Protein AF-A0A6V8NW33-F1 (afdb_monomer_lite)

InterPro domains:
  IPR011109 DNA-binding recombinase domain [PF07508] (27-144)
  IPR011109 DNA-binding recombinase domain [PS51737] (7-147)
  IPR025827 Recombinase zinc beta ribbon domain [PF13408] (163-222)
  IPR038109 DNA-binding recombinase domain superfamily [G3DSA:3.90.1750.20] (3-174)
  IPR050639 Site-specific recombinase resolvase [PTHR30461] (5-263)

Secondary structure (DSSP, 8-state):
-----PPTTEEEETTEEEE-S-HHHHHHHHHHHHHHHHH--HHHHHHHHHHTTPPEEEE--SSTTTT-EEEEPPPHHHHHHHHT-GGGGT-EEE--EEEEEPTTS-EEEEEPPGGG-SEEETTSS--SS-HHHHHHHHHHHHHS--SSBTTB-SS-----S-TTTTT-B-TTT-PBPEEEEEEETTEEEEEEEE-HHHHHH-PPPSEEEEHHHHHHHHHHHHHHH--HHHHHHHHHHHHHHHHHHHHHHHHHHHHHHHHHHHHHTT-

Foldseek 3Di:
DPPDDDDFQWDDPPPATAGDPPPLSVVLLLLLLVQCVVPLDLLSSLVVCVVVVHWHWDQACDDPRHRDIDTHRAWSVNSVVSLQDCVLQQKDFADQWDWDQDPPRDIDIDGDDPVRTPDIDGNRYDHSDHPVSSVVSLVSVLVPLCDDDPSNPNDDPDPAPQPCAQPDADPPPRHAWHWDWDADPNHTWIKTWQCPCCNINVDDTPDIHGRPVVVVVVVVVVVVVDDPVNVVVVVVVVVVVVVVVVVVVVVVVVVVVVVVVVVVVVD

Radius of gyration: 25.12 Å; chains: 1; bounding box: 62×45×63 Å

Sequence (267 aa):
ELWIRPPLGYIFDGQRLAFDPDEQIQGTVRLLFETFRRTGSAVQVVRHFSREGIQWPRRLASGPRAGEVVWAALEHSRVLNVLHNPRYTGAYVYGRTRQRKLGGGQVRYRRLPQEEWQVFLPNVHPGYITWEEYEANQVKLRENANGYGADRRKSPPREGPALLQGLVLCGICGQRMTVRYYVSQGHPVPDYVCQRRGIQAAEPICQSIPGSGLDEAIAQVVLEAMTPASLEIALEVFEELRARKTEVNRLRLAQVQRAREEAELAQ

Organism: NCBI:txid2754717

Structure (mmCIF, N/CA/C/O backbone):
data_AF-A0A6V8NW33-F1
#
_entry.id   AF-A0A6V8NW33-F1
#
loop_
_atom_site.group_PDB
_atom_site.id
_atom_site.type_symbol
_atom_site.label_atom_id
_atom_site.label_alt_id
_atom_site.label_comp_id
_atom_site.label_asym_id
_atom_site.label_entity_id
_atom_site.label_seq_id
_atom_site.pdbx_PDB_ins_code
_atom_site.Cartn_x
_atom_site.Cartn_y
_atom_site.Cartn_z
_atom_site.occupancy
_atom_site.B_iso_or_equiv
_atom_site.auth_seq_id
_atom_site.auth_comp_id
_atom_site.auth_asym_id
_atom_site.auth_atom_id
_atom_site.pdbx_PDB_model_num
ATOM 1 N N . GLU A 1 1 ? 24.558 -17.396 -3.101 1.00 39.03 1 GLU A N 1
ATOM 2 C CA . GLU A 1 1 ? 23.991 -16.186 -3.734 1.00 39.03 1 GLU A CA 1
ATOM 3 C C . GLU A 1 1 ? 22.536 -16.028 -3.323 1.00 39.03 1 GLU A C 1
ATOM 5 O O . GLU A 1 1 ? 21.773 -16.981 -3.425 1.00 39.03 1 GLU A O 1
ATOM 10 N N . LEU A 1 2 ? 22.141 -14.867 -2.806 1.00 47.78 2 LEU A N 1
ATOM 11 C CA . LEU A 1 2 ? 20.738 -14.592 -2.500 1.00 47.78 2 LEU A CA 1
ATOM 12 C C . LEU A 1 2 ? 20.057 -14.122 -3.787 1.00 47.78 2 LEU A C 1
ATOM 14 O O . LEU A 1 2 ? 20.126 -12.948 -4.136 1.00 47.78 2 LEU A O 1
ATOM 18 N N . TRP A 1 3 ? 19.427 -15.047 -4.510 1.00 57.00 3 TRP A N 1
ATOM 19 C CA . TRP A 1 3 ? 18.680 -14.742 -5.730 1.00 57.00 3 TRP A CA 1
ATOM 20 C C . TRP A 1 3 ? 17.409 -13.949 -5.391 1.00 57.00 3 TRP A C 1
ATOM 22 O O . TRP A 1 3 ? 16.340 -14.502 -5.132 1.00 57.00 3 TRP A O 1
ATOM 32 N N . ILE A 1 4 ? 17.520 -12.618 -5.353 1.00 73.62 4 ILE A N 1
ATOM 33 C CA . ILE A 1 4 ? 16.371 -11.728 -5.168 1.00 73.62 4 ILE A CA 1
ATOM 34 C C . ILE A 1 4 ? 15.659 -11.581 -6.509 1.00 73.62 4 ILE A C 1
ATOM 36 O O . ILE A 1 4 ? 16.184 -10.956 -7.434 1.00 73.62 4 ILE A O 1
ATOM 40 N N . ARG A 1 5 ? 14.425 -12.092 -6.586 1.00 82.25 5 ARG A N 1
ATOM 41 C CA . ARG A 1 5 ? 13.557 -11.997 -7.770 1.00 82.25 5 ARG A CA 1
ATOM 42 C C . ARG A 1 5 ? 13.600 -10.589 -8.398 1.00 82.25 5 ARG A C 1
ATOM 44 O O . ARG A 1 5 ? 13.538 -9.602 -7.648 1.00 82.25 5 ARG A O 1
ATOM 51 N N . PRO A 1 6 ? 13.701 -10.468 -9.734 1.00 87.94 6 PRO A N 1
ATOM 52 C CA . PRO A 1 6 ? 13.711 -9.171 -10.394 1.00 87.94 6 PRO A CA 1
ATOM 53 C C . PRO A 1 6 ? 12.390 -8.427 -10.137 1.00 87.94 6 PRO A C 1
ATOM 55 O O . PRO A 1 6 ? 11.332 -9.062 -10.020 1.00 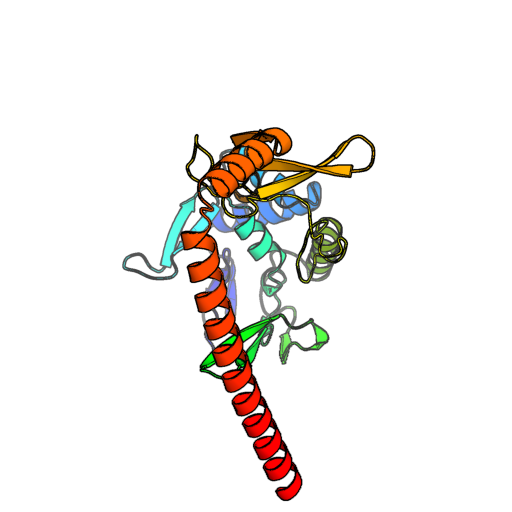87.94 6 PRO A O 1
ATOM 58 N N . PRO A 1 7 ? 12.424 -7.091 -9.997 1.00 91.44 7 PRO A N 1
ATOM 59 C CA . PRO A 1 7 ? 11.207 -6.300 -10.007 1.00 91.44 7 PRO A CA 1
ATOM 60 C C . PRO A 1 7 ? 10.555 -6.365 -11.393 1.00 91.44 7 PRO A C 1
ATOM 62 O O . PRO A 1 7 ? 11.185 -6.752 -12.372 1.00 91.44 7 PRO A O 1
ATOM 65 N N . LEU A 1 8 ? 9.275 -6.006 -11.472 1.00 92.50 8 LEU A N 1
ATOM 66 C CA . LEU A 1 8 ? 8.574 -5.938 -12.754 1.00 92.50 8 LEU A CA 1
ATOM 67 C C . LEU A 1 8 ? 9.279 -4.953 -13.698 1.00 92.50 8 LEU A C 1
ATOM 69 O O . LEU A 1 8 ? 9.790 -3.935 -13.241 1.00 92.50 8 LEU A O 1
ATOM 73 N N . GLY A 1 9 ? 9.301 -5.253 -14.996 1.00 92.62 9 GLY A N 1
ATOM 74 C CA . GLY A 1 9 ? 10.044 -4.461 -15.976 1.00 92.62 9 GLY A CA 1
ATOM 75 C C . GLY A 1 9 ? 11.519 -4.839 -16.081 1.00 92.62 9 GLY A C 1
ATOM 76 O O . GLY A 1 9 ? 12.239 -4.207 -16.853 1.00 92.62 9 GLY A O 1
ATOM 77 N N . TYR A 1 10 ? 11.952 -5.866 -15.346 1.00 93.75 10 TYR A N 1
ATOM 78 C CA . TYR A 1 10 ? 13.284 -6.440 -15.445 1.00 93.75 10 TYR A CA 1
ATOM 79 C C . TYR A 1 10 ? 13.239 -7.962 -15.541 1.00 93.75 10 TYR A C 1
ATOM 81 O O . TYR A 1 10 ? 12.396 -8.622 -14.926 1.00 93.75 10 TYR A O 1
ATOM 89 N N . ILE A 1 11 ? 14.231 -8.506 -16.233 1.00 92.12 11 ILE A N 1
ATOM 90 C CA . ILE A 1 11 ? 14.589 -9.923 -16.231 1.00 92.12 11 ILE A CA 1
ATOM 91 C C . ILE A 1 11 ? 16.074 -10.067 -15.886 1.00 92.12 11 ILE A C 1
ATOM 93 O O . ILE A 1 11 ? 16.820 -9.085 -15.891 1.00 92.12 11 ILE A O 1
ATOM 97 N N . PHE A 1 12 ? 16.504 -11.278 -15.540 1.00 89.44 12 PHE A N 1
ATOM 98 C CA . PHE A 1 12 ? 17.932 -11.571 -15.469 1.00 89.44 12 PHE A CA 1
ATOM 99 C C . PHE A 1 12 ? 18.441 -11.907 -16.870 1.00 89.44 12 PHE A C 1
ATOM 101 O O . PHE A 1 12 ? 17.914 -12.817 -17.505 1.00 89.44 12 PHE A O 1
ATOM 108 N N . ASP A 1 13 ? 19.460 -11.180 -17.315 1.00 86.12 13 ASP A N 1
ATOM 109 C CA . ASP A 1 13 ? 20.302 -11.527 -18.454 1.00 86.12 13 ASP A CA 1
ATOM 110 C C . ASP A 1 13 ? 21.655 -12.000 -17.900 1.00 86.12 13 ASP A C 1
ATOM 112 O O . ASP A 1 13 ? 22.451 -11.223 -17.356 1.00 86.12 13 ASP A O 1
ATOM 116 N N . GLY A 1 14 ? 21.844 -13.321 -17.884 1.00 85.06 14 GLY A N 1
ATOM 117 C CA . GLY A 1 14 ? 22.910 -13.967 -17.122 1.00 85.06 14 GLY A CA 1
ATOM 118 C C . GLY A 1 14 ? 22.826 -13.630 -15.628 1.00 85.06 14 GLY A C 1
ATOM 119 O O . GLY A 1 14 ? 21.907 -14.057 -14.931 1.00 85.06 14 GLY A O 1
ATOM 120 N N . GLN A 1 15 ? 23.801 -12.862 -15.133 1.00 80.06 15 GLN A N 1
ATOM 121 C CA . GLN A 1 15 ? 23.891 -12.438 -13.726 1.00 80.06 15 GLN A CA 1
ATOM 122 C C . GLN A 1 15 ? 23.448 -10.984 -13.488 1.00 80.06 15 GLN A C 1
ATOM 124 O O . GLN A 1 15 ? 23.455 -10.518 -12.347 1.00 80.06 15 GLN A O 1
ATOM 129 N N . ARG A 1 16 ? 23.079 -10.239 -14.539 1.00 84.50 16 ARG A N 1
ATOM 130 C CA . ARG A 1 16 ? 22.713 -8.818 -14.440 1.00 84.50 16 ARG A CA 1
ATOM 131 C C . ARG A 1 16 ? 21.229 -8.618 -14.708 1.00 84.50 16 ARG A C 1
ATOM 133 O O . ARG A 1 16 ? 20.591 -9.402 -15.399 1.00 84.50 16 ARG A O 1
ATOM 140 N N . LEU A 1 17 ? 20.663 -7.565 -14.128 1.00 90.50 17 LEU A N 1
ATOM 141 C CA . LEU A 1 17 ? 19.300 -7.159 -14.456 1.00 90.50 17 LEU A CA 1
ATOM 142 C C . LEU A 1 17 ? 19.324 -6.407 -15.785 1.00 90.50 17 LEU A C 1
ATOM 144 O O . LEU A 1 17 ? 20.085 -5.458 -15.944 1.00 90.50 17 LEU A O 1
ATOM 148 N N . ALA A 1 18 ? 18.474 -6.817 -16.712 1.00 93.19 18 ALA A N 1
ATOM 149 C CA . ALA A 1 18 ? 18.217 -6.120 -17.963 1.00 93.19 18 ALA A CA 1
ATOM 150 C C . ALA A 1 18 ? 16.730 -5.769 -18.038 1.00 93.19 18 ALA A C 1
ATOM 152 O O . ALA A 1 18 ? 15.915 -6.344 -17.307 1.00 93.19 18 ALA A O 1
ATOM 153 N N . PHE A 1 19 ? 16.368 -4.804 -18.884 1.00 95.38 19 PHE A N 1
ATOM 154 C CA . PHE A 1 19 ? 14.957 -4.511 -19.113 1.00 95.38 19 PHE A CA 1
ATOM 155 C C . PHE A 1 19 ? 14.229 -5.743 -19.650 1.00 95.38 19 PHE A C 1
ATOM 157 O O . PHE A 1 19 ? 14.799 -6.565 -20.364 1.00 95.38 19 PHE A O 1
ATOM 164 N N . ASP A 1 20 ? 12.962 -5.864 -19.273 1.00 94.06 20 ASP A N 1
ATOM 165 C CA . ASP A 1 20 ? 12.070 -6.873 -19.832 1.00 94.06 20 ASP A CA 1
ATOM 166 C C . ASP A 1 20 ? 11.991 -6.697 -21.361 1.00 94.06 20 ASP A C 1
ATOM 168 O O . ASP A 1 20 ? 11.746 -5.573 -21.796 1.00 94.06 20 ASP A O 1
ATOM 172 N N . PRO A 1 21 ? 12.198 -7.735 -22.189 1.00 93.44 21 PRO A N 1
ATOM 173 C CA . PRO A 1 21 ? 12.128 -7.602 -23.647 1.00 93.44 21 PRO A CA 1
ATOM 174 C C . PRO A 1 21 ? 10.725 -7.219 -24.137 1.00 93.44 21 PRO A C 1
ATOM 176 O O . PRO A 1 21 ? 10.581 -6.725 -25.249 1.00 93.44 21 PRO A O 1
ATOM 179 N N . ASP A 1 22 ? 9.697 -7.423 -23.311 1.00 94.94 22 ASP A N 1
ATOM 180 C CA . ASP A 1 22 ? 8.337 -6.982 -23.592 1.00 94.94 22 ASP A CA 1
ATOM 181 C C . ASP A 1 22 ? 8.218 -5.449 -23.463 1.00 94.94 22 ASP A C 1
ATOM 183 O O . ASP A 1 22 ? 8.209 -4.877 -22.363 1.00 94.94 22 ASP A O 1
ATOM 187 N N . GLU A 1 23 ? 8.102 -4.776 -24.610 1.00 95.25 23 GLU A N 1
ATOM 188 C CA . GLU A 1 23 ? 7.943 -3.322 -24.701 1.00 95.25 23 GLU A CA 1
ATOM 189 C C . GLU A 1 23 ? 6.684 -2.812 -23.992 1.00 95.25 23 GLU A C 1
ATOM 191 O O . GLU A 1 23 ? 6.697 -1.712 -23.433 1.00 95.25 23 GLU A O 1
ATOM 196 N N . GLN A 1 24 ? 5.609 -3.605 -23.944 1.00 95.44 24 GLN A N 1
ATOM 197 C CA . GLN A 1 24 ? 4.377 -3.226 -23.259 1.00 95.44 24 GLN A CA 1
ATOM 198 C C . GLN A 1 24 ? 4.600 -3.189 -21.744 1.00 95.44 24 GLN A C 1
ATOM 200 O O . GLN A 1 24 ? 4.142 -2.260 -21.068 1.00 95.44 24 GLN A O 1
ATOM 205 N N . ILE A 1 25 ? 5.348 -4.151 -21.191 1.00 95.69 25 ILE A N 1
ATOM 206 C CA . ILE A 1 25 ? 5.739 -4.135 -19.774 1.00 95.69 25 ILE A CA 1
ATOM 207 C C . ILE A 1 25 ? 6.602 -2.905 -19.483 1.00 95.69 25 ILE A C 1
ATOM 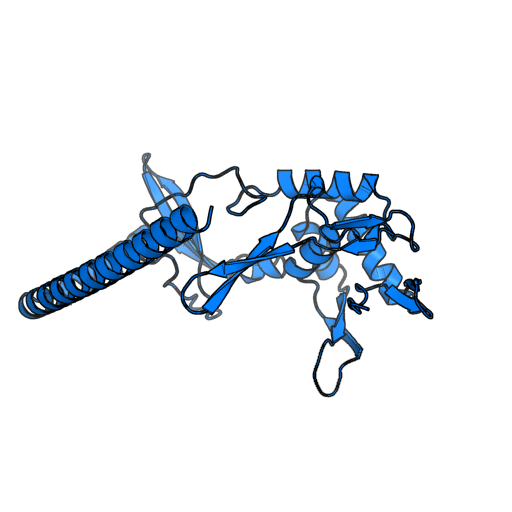209 O O . ILE A 1 25 ? 6.317 -2.181 -18.523 1.00 95.69 25 ILE A O 1
ATOM 213 N N . GLN A 1 26 ? 7.617 -2.632 -20.311 1.00 96.69 26 GLN A N 1
ATOM 214 C CA . GLN A 1 26 ? 8.462 -1.448 -20.136 1.00 96.69 26 GLN A CA 1
ATOM 215 C C . GLN A 1 26 ? 7.646 -0.151 -20.196 1.00 96.69 26 GLN A C 1
ATOM 217 O O . GLN A 1 26 ? 7.766 0.697 -19.308 1.00 96.69 26 GLN A O 1
ATOM 222 N N . GLY A 1 27 ? 6.792 -0.007 -21.212 1.00 97.12 27 GLY A N 1
ATOM 223 C CA . GLY A 1 27 ? 5.928 1.154 -21.408 1.00 97.12 27 GLY A CA 1
ATOM 224 C C . GLY A 1 27 ? 4.998 1.384 -20.220 1.00 97.12 27 GLY A C 1
ATOM 225 O O . GLY A 1 27 ? 4.883 2.506 -19.731 1.00 97.12 27 GLY A O 1
ATOM 226 N N . THR A 1 28 ? 4.424 0.313 -19.667 1.00 97.06 28 THR A N 1
ATOM 227 C CA . THR A 1 28 ? 3.533 0.393 -18.501 1.00 97.06 28 THR A CA 1
ATOM 228 C C . THR A 1 28 ? 4.272 0.862 -17.240 1.00 97.06 28 THR A C 1
ATOM 230 O O . THR A 1 28 ? 3.751 1.675 -16.470 1.00 97.06 28 THR A O 1
ATOM 233 N N . VAL A 1 29 ? 5.508 0.395 -17.022 1.00 97.50 29 VAL A N 1
ATOM 234 C CA . VAL A 1 29 ? 6.349 0.854 -15.902 1.00 97.50 29 VAL A CA 1
ATOM 235 C C . VAL A 1 29 ? 6.756 2.320 -16.086 1.00 97.50 29 VAL A C 1
ATOM 237 O O . VAL A 1 29 ? 6.669 3.096 -15.130 1.00 97.50 29 VAL A O 1
ATOM 240 N N . ARG A 1 30 ? 7.148 2.729 -17.301 1.00 97.75 30 ARG A N 1
ATOM 241 C CA . ARG A 1 30 ? 7.479 4.131 -17.621 1.00 97.75 30 ARG A CA 1
ATOM 242 C C . ARG A 1 30 ? 6.286 5.053 -17.385 1.00 97.75 30 ARG A C 1
ATOM 244 O O . ARG A 1 30 ? 6.432 6.056 -16.687 1.00 97.75 30 ARG A O 1
ATOM 251 N N . LEU A 1 31 ? 5.103 4.664 -17.862 1.00 97.88 31 LEU A N 1
ATOM 252 C CA . LEU A 1 31 ? 3.865 5.420 -17.684 1.00 97.88 31 LEU A CA 1
ATOM 253 C C . LEU A 1 31 ? 3.523 5.633 -16.204 1.00 97.88 31 LEU A C 1
ATOM 255 O O . LEU A 1 31 ? 3.070 6.715 -15.824 1.00 97.88 31 LEU A O 1
ATOM 259 N N . LEU A 1 32 ? 3.757 4.633 -15.346 1.00 98.25 32 LEU A N 1
ATOM 260 C CA . LEU A 1 32 ? 3.559 4.771 -13.901 1.00 98.25 32 LEU A CA 1
ATOM 261 C C . LEU A 1 32 ? 4.433 5.893 -13.327 1.00 98.25 32 LEU A C 1
ATOM 263 O O . LEU A 1 32 ? 3.919 6.763 -12.618 1.00 98.25 32 LEU A O 1
ATOM 267 N N . PHE A 1 33 ? 5.734 5.886 -13.634 1.00 98.25 33 PHE A N 1
ATOM 268 C CA . PHE A 1 33 ? 6.664 6.905 -13.142 1.00 98.25 33 PHE A CA 1
ATOM 269 C C . PHE A 1 33 ? 6.360 8.288 -13.718 1.00 98.25 33 PHE A C 1
ATOM 271 O O . PHE A 1 33 ? 6.350 9.261 -12.967 1.00 98.25 33 PHE A O 1
ATOM 278 N N . GLU A 1 34 ? 6.040 8.385 -15.007 1.00 97.69 34 GLU A N 1
ATOM 279 C CA . GLU A 1 34 ? 5.658 9.643 -15.653 1.00 97.69 34 GLU A CA 1
ATOM 280 C C . GLU A 1 34 ? 4.384 10.235 -15.031 1.00 97.69 34 GLU A C 1
ATOM 282 O O . GLU A 1 34 ? 4.342 11.406 -14.643 1.00 97.69 34 GLU A O 1
ATOM 287 N N . THR A 1 35 ? 3.358 9.405 -14.842 1.00 97.38 35 THR A N 1
ATOM 288 C CA . THR A 1 35 ? 2.098 9.825 -14.220 1.00 97.38 35 THR A CA 1
ATOM 289 C C . THR A 1 35 ? 2.320 10.286 -12.784 1.00 97.38 35 THR A C 1
ATOM 291 O O . THR A 1 35 ? 1.742 11.290 -12.354 1.00 97.38 35 THR A O 1
ATOM 294 N N . PHE A 1 36 ? 3.176 9.593 -12.027 1.00 97.56 36 PHE A N 1
ATOM 295 C CA . PHE A 1 36 ? 3.536 10.020 -10.679 1.00 97.56 36 PHE A CA 1
ATOM 296 C C . PHE A 1 36 ? 4.342 11.324 -10.692 1.00 97.56 36 PHE A C 1
ATOM 298 O O . PHE A 1 36 ? 4.073 12.205 -9.880 1.00 97.56 36 PHE A O 1
ATOM 305 N N . ARG A 1 37 ? 5.270 11.499 -11.640 1.00 95.81 37 ARG A N 1
ATOM 306 C CA . ARG A 1 37 ? 6.044 12.738 -11.806 1.00 95.81 37 ARG A CA 1
ATOM 307 C C . ARG A 1 37 ? 5.114 13.938 -12.013 1.00 95.81 37 ARG A C 1
ATOM 309 O O . ARG A 1 37 ? 5.292 14.951 -11.336 1.00 95.81 37 ARG A O 1
ATOM 316 N N . ARG A 1 38 ? 4.094 13.782 -12.868 1.00 95.56 38 ARG A N 1
ATOM 317 C CA . ARG A 1 38 ? 3.074 14.799 -13.185 1.00 95.56 38 ARG A CA 1
ATOM 318 C C . ARG A 1 38 ? 2.128 15.100 -12.021 1.00 95.56 38 ARG A C 1
ATOM 320 O O . ARG A 1 38 ? 1.818 16.255 -11.769 1.00 95.56 38 ARG A O 1
ATOM 327 N N . THR A 1 39 ? 1.625 14.070 -11.341 1.00 94.44 39 THR A N 1
ATOM 328 C CA . THR A 1 39 ? 0.531 14.220 -10.356 1.00 94.44 39 THR A CA 1
ATOM 329 C C . THR A 1 39 ? 1.005 14.315 -8.911 1.00 94.44 39 THR A C 1
ATOM 331 O O . THR A 1 39 ? 0.263 14.769 -8.044 1.00 94.44 39 THR A O 1
ATOM 334 N N . GLY A 1 40 ? 2.203 13.809 -8.626 1.00 92.38 40 GLY A N 1
ATOM 335 C CA . GLY A 1 40 ? 2.743 13.668 -7.281 1.00 92.38 40 GLY A CA 1
ATOM 336 C C . GLY A 1 40 ? 1.961 12.720 -6.370 1.00 92.38 40 GLY A C 1
ATOM 337 O O . GLY A 1 40 ? 2.286 12.670 -5.193 1.00 92.38 40 GLY A O 1
ATOM 338 N N . SER A 1 41 ? 0.950 11.977 -6.848 1.00 90.88 41 SER A N 1
ATOM 339 C CA . SER A 1 41 ? 0.039 11.196 -5.995 1.00 90.88 41 SER A CA 1
ATOM 340 C C . SER A 1 41 ? -0.168 9.769 -6.498 1.00 90.88 41 SER A C 1
ATOM 342 O O . SER A 1 41 ? -0.632 9.544 -7.613 1.00 90.88 41 SER A O 1
ATOM 344 N N . ALA A 1 42 ? 0.096 8.782 -5.637 1.00 93.62 42 ALA A N 1
ATOM 345 C CA . ALA A 1 42 ? -0.067 7.366 -5.973 1.00 93.62 42 ALA A CA 1
ATOM 346 C C . ALA A 1 42 ? -1.529 6.985 -6.278 1.00 93.62 42 ALA A C 1
ATOM 348 O O . ALA A 1 42 ? -1.780 6.134 -7.127 1.00 93.62 42 ALA A O 1
ATOM 349 N N . VAL A 1 43 ? -2.504 7.636 -5.634 1.00 91.94 43 VAL A N 1
ATOM 350 C CA . VAL A 1 43 ? -3.933 7.432 -5.938 1.00 91.94 43 VAL A CA 1
ATOM 351 C C . VAL A 1 43 ? -4.274 7.977 -7.325 1.00 91.94 43 VAL A C 1
ATOM 353 O O . VAL A 1 43 ? -5.033 7.347 -8.054 1.00 91.94 43 VAL A O 1
ATOM 356 N N . GLN A 1 44 ? -3.695 9.114 -7.723 1.00 93.25 44 GLN A N 1
ATOM 357 C CA . GLN A 1 44 ? -3.920 9.680 -9.058 1.00 93.25 44 GLN A CA 1
ATOM 358 C C . GLN A 1 44 ? -3.327 8.805 -10.165 1.00 93.25 44 GLN A C 1
ATOM 360 O O . GLN A 1 44 ? -3.925 8.695 -11.231 1.00 93.25 44 GLN A O 1
ATOM 365 N N . VAL A 1 45 ? -2.214 8.113 -9.898 1.00 97.06 45 VAL A N 1
ATOM 366 C CA . VAL A 1 45 ? -1.682 7.087 -10.809 1.00 97.06 45 VAL A CA 1
ATOM 367 C C . VAL A 1 45 ? -2.705 5.973 -11.031 1.00 97.06 45 VAL A C 1
ATOM 369 O O . VAL A 1 45 ? -3.016 5.655 -12.174 1.00 97.06 45 VAL A O 1
ATOM 372 N N . VAL A 1 46 ? -3.281 5.420 -9.958 1.00 96.50 46 VAL A N 1
ATOM 373 C CA . VAL A 1 46 ? -4.324 4.384 -10.066 1.00 96.50 46 VAL A CA 1
ATOM 374 C C . VAL A 1 46 ? -5.530 4.892 -10.858 1.00 96.50 46 VAL A C 1
ATOM 376 O O . VAL A 1 46 ? -6.001 4.202 -11.759 1.00 96.50 46 VAL A O 1
ATOM 379 N N . ARG A 1 47 ? -5.995 6.119 -10.580 1.00 94.25 47 ARG A N 1
ATOM 380 C CA . ARG A 1 47 ? -7.109 6.732 -11.324 1.00 94.25 47 ARG A CA 1
ATOM 381 C C . ARG A 1 47 ? -6.807 6.885 -12.803 1.00 94.25 47 ARG A C 1
ATOM 383 O O . ARG A 1 47 ? -7.684 6.612 -13.611 1.00 94.25 47 ARG A O 1
ATOM 390 N N . HIS A 1 48 ? -5.600 7.322 -13.153 1.00 96.19 48 HIS A N 1
ATOM 391 C CA . HIS A 1 48 ? -5.206 7.472 -14.548 1.00 96.19 48 HIS A CA 1
ATOM 392 C C . HIS A 1 48 ? -5.235 6.122 -15.268 1.00 96.19 48 HIS A C 1
ATOM 394 O O . HIS A 1 48 ? -5.916 5.998 -16.275 1.00 96.19 48 HIS A O 1
ATOM 400 N N . PHE A 1 49 ? -4.613 5.089 -14.695 1.00 96.81 49 PHE A N 1
ATOM 401 C CA . PHE A 1 49 ? -4.632 3.741 -15.271 1.00 96.81 49 PHE A CA 1
ATOM 402 C C . PHE A 1 49 ? -6.054 3.200 -15.432 1.00 96.81 49 PHE A C 1
ATOM 404 O O . PHE A 1 49 ? -6.397 2.669 -16.483 1.00 96.81 49 PHE A O 1
ATOM 411 N N . SER A 1 50 ? -6.902 3.378 -14.416 1.00 94.25 50 SER A N 1
ATOM 412 C CA . SER A 1 50 ? -8.298 2.945 -14.480 1.00 94.25 50 SER A CA 1
ATOM 413 C C . SER A 1 50 ? -9.105 3.715 -15.529 1.00 94.25 50 SER A C 1
ATOM 415 O O . SER A 1 50 ? -9.917 3.101 -16.213 1.00 94.25 50 SER A O 1
ATOM 417 N N . ARG A 1 51 ? -8.903 5.032 -15.657 1.00 94.12 51 ARG A N 1
ATOM 418 C CA . ARG A 1 51 ? -9.608 5.884 -16.626 1.00 94.12 51 ARG A CA 1
ATOM 419 C C . ARG A 1 51 ? -9.234 5.543 -18.065 1.00 94.12 51 ARG A C 1
ATOM 421 O O . ARG A 1 51 ? -10.114 5.512 -18.915 1.00 94.12 51 ARG A O 1
ATOM 428 N N . GLU A 1 52 ? -7.956 5.282 -18.315 1.00 95.19 52 GLU A N 1
ATOM 429 C CA . GLU A 1 52 ? -7.444 4.930 -19.644 1.00 95.19 52 GLU A CA 1
ATOM 430 C C . GLU A 1 52 ? -7.608 3.429 -19.969 1.00 95.19 52 GLU A C 1
ATOM 432 O O . GLU A 1 52 ? -7.190 2.977 -21.029 1.00 95.19 52 GLU A O 1
ATOM 437 N N . GLY A 1 53 ? -8.185 2.626 -19.062 1.00 93.75 53 GLY A N 1
ATOM 438 C CA . GLY A 1 53 ? -8.373 1.184 -19.265 1.00 93.75 53 GLY A CA 1
ATOM 439 C C . GLY A 1 53 ? -7.071 0.371 -19.295 1.00 93.75 53 GLY A C 1
ATOM 440 O O . GLY A 1 53 ? -7.053 -0.753 -19.796 1.00 93.75 53 GLY A O 1
ATOM 441 N N . ILE A 1 54 ? -5.976 0.914 -18.758 1.00 95.81 54 ILE A N 1
ATOM 442 C CA . ILE A 1 54 ? -4.644 0.307 -18.819 1.00 95.81 54 ILE A CA 1
ATOM 443 C C . ILE A 1 54 ? -4.482 -0.706 -17.686 1.00 95.81 54 ILE A C 1
ATOM 445 O O . ILE A 1 54 ? -4.583 -0.381 -16.499 1.00 95.81 54 ILE A O 1
ATOM 449 N N . GLN A 1 55 ? -4.176 -1.949 -18.053 1.00 95.81 55 GLN A N 1
ATOM 450 C CA . GLN A 1 55 ? -3.906 -3.019 -17.100 1.00 95.81 55 GLN A CA 1
ATOM 451 C C . GLN A 1 55 ? -2.432 -3.041 -16.678 1.00 95.81 55 GLN A C 1
ATOM 453 O O . GLN A 1 55 ? -1.525 -2.740 -17.448 1.00 95.81 55 GLN A O 1
ATOM 458 N N . TRP A 1 56 ? -2.187 -3.432 -15.432 1.00 96.00 56 TRP A N 1
ATOM 459 C CA . TRP A 1 56 ? -0.863 -3.591 -14.852 1.00 96.00 56 TRP A CA 1
ATOM 460 C C . TRP A 1 56 ? -0.366 -5.040 -14.980 1.00 96.00 56 TRP A C 1
ATOM 462 O O . TRP A 1 56 ? -1.061 -5.958 -14.522 1.00 96.00 56 TRP A O 1
ATOM 472 N N . PRO A 1 57 ? 0.848 -5.271 -15.518 1.00 95.38 57 PRO A N 1
ATOM 473 C CA . PRO A 1 57 ? 1.397 -6.610 -15.635 1.00 95.38 57 PRO A CA 1
ATOM 474 C C . PRO A 1 57 ? 1.891 -7.133 -14.283 1.00 95.38 57 PRO A C 1
ATOM 476 O O . PRO A 1 57 ? 2.499 -6.437 -13.465 1.00 95.38 57 PRO A O 1
ATOM 479 N N . ARG A 1 58 ? 1.656 -8.414 -14.023 1.00 90.50 58 ARG A N 1
ATOM 480 C CA . ARG A 1 58 ? 2.088 -9.102 -12.808 1.00 90.50 58 ARG A CA 1
ATOM 481 C C . ARG A 1 58 ? 2.673 -10.454 -13.172 1.00 90.50 58 ARG A C 1
ATOM 483 O O . ARG A 1 58 ? 1.960 -11.341 -13.618 1.00 90.50 58 ARG A O 1
ATOM 490 N N . ARG A 1 59 ? 3.958 -10.649 -12.870 1.00 88.88 59 ARG A N 1
ATOM 491 C CA . ARG A 1 59 ? 4.596 -11.970 -12.947 1.00 88.88 59 ARG A CA 1
ATOM 492 C C . ARG A 1 59 ? 4.199 -12.815 -11.736 1.00 88.88 59 ARG A C 1
ATOM 494 O O . ARG A 1 59 ? 4.511 -12.438 -10.600 1.00 88.88 59 ARG A O 1
ATOM 501 N N . LEU A 1 60 ? 3.532 -13.944 -11.962 1.00 86.44 60 LEU A N 1
ATOM 502 C CA . LEU A 1 60 ? 3.081 -14.848 -10.902 1.00 86.44 60 LEU A CA 1
ATOM 503 C C . LEU A 1 60 ? 4.274 -15.455 -10.158 1.00 86.44 60 LEU A C 1
ATOM 505 O O . LEU A 1 60 ? 5.256 -15.898 -10.761 1.00 86.44 60 LEU A O 1
ATOM 509 N N . ALA A 1 61 ? 4.218 -15.399 -8.824 1.00 81.19 61 ALA A N 1
ATOM 510 C CA . ALA A 1 61 ? 5.363 -15.725 -7.981 1.00 81.19 61 ALA A CA 1
ATOM 511 C C . ALA A 1 61 ? 5.526 -17.222 -7.712 1.00 81.19 61 ALA A C 1
ATOM 513 O O . ALA A 1 61 ? 6.651 -17.700 -7.607 1.00 81.19 61 ALA A O 1
ATOM 514 N N . SER A 1 62 ? 4.406 -17.925 -7.602 1.00 82.31 62 SER A N 1
ATOM 515 C CA . SER A 1 62 ? 4.307 -19.311 -7.167 1.00 82.31 62 SER A CA 1
ATOM 516 C C . SER A 1 62 ? 3.089 -19.979 -7.809 1.00 82.31 62 SER A C 1
ATOM 518 O O . SER A 1 62 ? 2.232 -19.304 -8.384 1.00 82.31 62 SER A O 1
ATOM 520 N N . GLY A 1 63 ? 3.015 -21.304 -7.682 1.00 84.88 63 GLY A N 1
ATOM 521 C CA . GLY A 1 63 ? 1.935 -22.126 -8.223 1.00 84.88 63 GLY A CA 1
ATOM 522 C C . GLY A 1 63 ? 2.216 -22.652 -9.637 1.00 84.88 63 GLY A C 1
ATOM 523 O O . GLY A 1 63 ? 3.283 -22.390 -10.188 1.00 84.88 63 GLY A O 1
ATOM 524 N N . PRO A 1 64 ? 1.255 -23.377 -10.238 1.00 85.12 64 PRO A N 1
ATOM 525 C CA . PRO A 1 64 ? 1.439 -24.049 -11.531 1.00 85.12 64 PRO A CA 1
ATOM 526 C C . PRO A 1 64 ? 1.773 -23.103 -12.693 1.00 85.12 64 PRO A C 1
ATOM 528 O O . PRO A 1 64 ? 2.383 -23.512 -13.670 1.00 85.12 64 PRO A O 1
ATOM 531 N N . ARG A 1 65 ? 1.388 -21.827 -12.567 1.00 85.50 65 ARG A N 1
ATOM 532 C CA . ARG A 1 65 ? 1.598 -20.755 -13.554 1.00 85.50 65 ARG A CA 1
ATOM 533 C C . ARG A 1 65 ? 2.741 -19.806 -13.162 1.00 85.50 65 ARG A C 1
ATOM 535 O O . ARG A 1 65 ? 2.762 -18.642 -13.559 1.00 85.50 65 ARG A O 1
ATOM 542 N N . ALA A 1 66 ? 3.656 -20.242 -12.293 1.00 84.00 66 ALA A N 1
ATOM 543 C CA . ALA A 1 66 ? 4.768 -19.408 -11.844 1.00 84.00 66 ALA A CA 1
ATOM 544 C C . ALA A 1 66 ? 5.613 -18.927 -13.037 1.00 84.00 66 ALA A C 1
ATOM 546 O O . ALA A 1 66 ? 5.982 -19.705 -13.907 1.00 84.00 66 ALA A O 1
ATOM 547 N N . GLY A 1 67 ? 5.921 -17.628 -13.064 1.00 81.81 67 GLY A N 1
ATOM 548 C CA . GLY A 1 67 ? 6.649 -16.987 -14.165 1.00 81.81 67 GLY A CA 1
ATOM 549 C C . GLY A 1 67 ? 5.755 -16.334 -15.223 1.00 81.81 67 GLY A C 1
ATOM 550 O O . GLY A 1 67 ? 6.195 -15.369 -15.851 1.00 81.81 67 GLY A O 1
ATOM 551 N N . GLU A 1 68 ? 4.495 -16.760 -15.346 1.00 88.81 68 GLU A N 1
ATOM 552 C CA . GLU A 1 68 ? 3.543 -16.187 -16.300 1.00 88.81 68 GLU A CA 1
ATOM 553 C C . GLU A 1 68 ? 3.194 -14.731 -15.955 1.00 88.81 68 GLU A C 1
ATOM 555 O O . GLU A 1 68 ? 3.099 -14.354 -14.778 1.00 88.81 68 GLU A O 1
ATOM 560 N N . VAL A 1 69 ? 3.008 -13.909 -16.990 1.00 92.19 69 VAL A N 1
ATOM 561 C CA . VAL A 1 69 ? 2.549 -12.522 -16.876 1.00 92.19 69 VAL A CA 1
ATOM 562 C C . VAL A 1 69 ? 1.028 -12.499 -16.975 1.00 92.19 69 VAL A C 1
ATOM 564 O O . VAL A 1 69 ? 0.461 -12.884 -17.989 1.00 92.19 69 VAL A O 1
ATOM 567 N N . VAL A 1 70 ? 0.369 -12.006 -15.928 1.00 93.50 70 VAL A N 1
ATOM 568 C CA . VAL A 1 70 ? -1.071 -11.723 -15.936 1.00 93.50 70 VAL A CA 1
ATOM 569 C C . VAL A 1 70 ? -1.312 -10.221 -15.879 1.00 93.50 70 VAL A C 1
ATOM 571 O O . VAL A 1 70 ? -0.595 -9.504 -15.179 1.00 93.50 70 VAL A O 1
ATOM 574 N N . TRP A 1 71 ? -2.334 -9.752 -16.583 1.00 95.00 71 TRP A N 1
ATOM 575 C CA . TRP A 1 71 ? -2.708 -8.342 -16.647 1.00 95.00 71 TRP A CA 1
ATOM 576 C C . TRP A 1 71 ? -3.948 -8.106 -15.786 1.00 95.00 71 TRP A C 1
ATOM 578 O O . TRP A 1 71 ? -4.941 -8.822 -15.898 1.00 95.00 71 TRP A O 1
ATOM 588 N N . ALA A 1 72 ? -3.869 -7.151 -14.862 1.00 93.56 72 ALA A N 1
ATOM 589 C CA . ALA A 1 72 ? -4.941 -6.868 -13.909 1.00 93.56 72 ALA A CA 1
ATOM 590 C C . ALA A 1 72 ? -5.017 -5.373 -13.588 1.00 93.56 72 ALA A C 1
ATOM 592 O O . ALA A 1 72 ? -4.094 -4.623 -13.887 1.00 93.56 72 ALA A O 1
ATOM 593 N N . ALA A 1 73 ? -6.098 -4.928 -12.948 1.00 94.12 73 ALA A N 1
ATOM 594 C CA . ALA A 1 73 ? -6.220 -3.538 -12.517 1.00 94.12 73 ALA A CA 1
ATOM 595 C C . ALA A 1 73 ? -5.043 -3.117 -11.614 1.00 94.12 73 ALA A C 1
ATOM 597 O O . ALA A 1 73 ? -4.584 -3.878 -10.754 1.00 94.12 73 ALA A O 1
ATOM 598 N N . LEU A 1 74 ? -4.547 -1.893 -11.813 1.00 94.69 74 LEU A N 1
ATOM 599 C CA . LEU A 1 74 ? -3.467 -1.346 -11.000 1.00 94.69 74 LEU A CA 1
ATOM 600 C C . LEU A 1 74 ? -3.980 -1.009 -9.597 1.00 94.69 74 LEU A C 1
ATOM 602 O O . LEU A 1 74 ? -4.825 -0.140 -9.426 1.00 94.69 74 LEU A O 1
ATOM 606 N N . GLU A 1 75 ? -3.417 -1.648 -8.576 1.00 93.38 75 GLU A N 1
ATOM 607 C CA . GLU A 1 75 ? -3.730 -1.316 -7.187 1.00 93.38 75 GLU A CA 1
ATOM 608 C C . GLU A 1 75 ? -2.775 -0.266 -6.608 1.00 93.38 75 GLU A C 1
ATOM 610 O O . GLU A 1 75 ? -1.564 -0.286 -6.840 1.00 93.38 75 GLU A O 1
ATOM 615 N N . HIS A 1 76 ? -3.284 0.572 -5.709 1.00 93.25 76 HIS A N 1
ATOM 616 C CA . HIS A 1 76 ? -2.509 1.561 -4.958 1.00 93.25 76 HIS A CA 1
ATOM 617 C C . HIS A 1 76 ? -1.326 0.942 -4.195 1.00 93.25 76 HIS A C 1
ATOM 619 O O . HIS A 1 76 ? -0.233 1.507 -4.143 1.00 93.25 76 HIS A O 1
ATOM 625 N N . SER A 1 77 ? -1.514 -0.262 -3.642 1.00 91.25 77 SER A N 1
ATOM 626 C CA . SER A 1 77 ? -0.451 -1.020 -2.968 1.00 91.25 77 SER A CA 1
ATOM 627 C C . SER A 1 77 ? 0.727 -1.313 -3.908 1.00 91.25 77 SER A C 1
ATOM 629 O O . SER A 1 77 ? 1.891 -1.259 -3.505 1.00 91.25 77 SER A O 1
ATOM 631 N N . ARG A 1 78 ? 0.430 -1.587 -5.183 1.00 93.94 78 ARG A N 1
ATOM 632 C CA . ARG A 1 78 ? 1.408 -1.887 -6.223 1.00 93.94 78 ARG A CA 1
ATOM 633 C C . ARG A 1 78 ? 2.174 -0.641 -6.631 1.00 93.94 78 ARG A C 1
ATOM 635 O O . ARG A 1 78 ? 3.396 -0.718 -6.716 1.00 93.94 78 ARG A O 1
ATOM 642 N N . VAL A 1 79 ? 1.480 0.484 -6.797 1.00 95.88 79 VAL A N 1
ATOM 643 C CA . VAL A 1 79 ? 2.107 1.783 -7.074 1.00 95.88 79 VAL A CA 1
ATOM 644 C C . VAL A 1 79 ? 3.124 2.123 -5.990 1.00 95.88 79 VAL A C 1
ATOM 646 O O . VAL A 1 79 ? 4.286 2.371 -6.296 1.00 95.88 79 VAL A O 1
ATOM 649 N N . LEU A 1 80 ? 2.736 2.028 -4.714 1.00 94.12 80 LEU A N 1
ATOM 650 C CA . LEU A 1 80 ? 3.659 2.275 -3.603 1.00 94.12 80 LEU A CA 1
ATOM 651 C C . LEU A 1 80 ? 4.849 1.306 -3.599 1.00 94.12 80 LEU A C 1
ATOM 653 O O . LEU A 1 80 ? 5.977 1.723 -3.351 1.00 94.12 80 LEU A O 1
ATOM 657 N N . ASN A 1 81 ? 4.628 0.022 -3.893 1.00 92.38 81 ASN A N 1
ATOM 658 C CA . ASN A 1 81 ? 5.717 -0.953 -3.982 1.00 92.38 81 ASN A CA 1
ATOM 659 C C . ASN A 1 81 ? 6.720 -0.616 -5.094 1.00 92.38 81 ASN A C 1
ATOM 661 O O . ASN A 1 81 ? 7.913 -0.847 -4.908 1.00 92.38 81 ASN A O 1
ATOM 665 N N . VAL A 1 82 ? 6.254 -0.089 -6.231 1.00 96.06 82 VAL A N 1
ATOM 666 C CA . VAL A 1 82 ? 7.118 0.360 -7.332 1.00 96.06 82 VAL A CA 1
ATOM 667 C C . VAL A 1 82 ? 7.892 1.610 -6.921 1.00 96.06 82 VAL A C 1
ATOM 669 O O . VAL A 1 82 ? 9.118 1.608 -6.971 1.00 96.06 82 VAL A O 1
ATOM 672 N N . LEU A 1 83 ? 7.196 2.636 -6.425 1.00 95.94 83 LEU A N 1
ATOM 673 C CA . LEU A 1 83 ? 7.806 3.921 -6.082 1.00 95.94 83 LEU A CA 1
ATOM 674 C C . LEU A 1 83 ? 8.777 3.840 -4.889 1.00 95.94 83 LEU A C 1
ATOM 676 O O . LEU A 1 83 ? 9.736 4.599 -4.838 1.00 95.94 83 LEU A O 1
ATOM 680 N N . HIS A 1 84 ? 8.580 2.921 -3.937 1.00 93.12 84 HIS A N 1
ATOM 681 C CA . HIS A 1 84 ? 9.513 2.684 -2.820 1.00 93.12 84 HIS A CA 1
ATOM 682 C C . HIS A 1 84 ? 10.639 1.691 -3.150 1.00 93.12 84 HIS A C 1
ATOM 684 O O . HIS A 1 84 ? 11.377 1.268 -2.251 1.00 93.12 84 HIS A O 1
ATOM 690 N N . ASN A 1 85 ? 10.758 1.228 -4.396 1.00 93.06 85 ASN A N 1
ATOM 691 C CA . ASN A 1 85 ? 11.791 0.273 -4.771 1.00 93.06 85 ASN A CA 1
ATOM 692 C C . ASN A 1 85 ? 12.965 0.979 -5.472 1.00 93.06 85 ASN A C 1
ATOM 694 O O . ASN A 1 85 ? 12.869 1.263 -6.663 1.00 93.06 85 ASN A O 1
ATOM 698 N N . PRO A 1 86 ? 14.104 1.183 -4.785 1.00 93.12 86 PRO A N 1
ATOM 699 C CA . PRO A 1 86 ? 15.268 1.836 -5.378 1.00 93.12 86 PRO A CA 1
ATOM 700 C C . PRO A 1 86 ? 15.906 1.003 -6.495 1.00 93.12 86 PRO A C 1
ATOM 702 O O . PRO A 1 86 ? 16.694 1.535 -7.250 1.00 93.12 86 PRO A O 1
ATOM 705 N N . ARG A 1 87 ? 15.555 -0.279 -6.686 1.00 93.31 87 ARG A N 1
ATOM 706 C CA . ARG A 1 87 ? 16.068 -1.052 -7.834 1.00 93.31 87 ARG A CA 1
ATOM 707 C C . ARG A 1 87 ? 15.647 -0.452 -9.179 1.00 93.31 87 ARG A C 1
ATOM 709 O O . ARG A 1 87 ? 16.335 -0.666 -10.161 1.00 93.31 87 ARG A O 1
ATOM 716 N N . TYR A 1 88 ? 14.569 0.333 -9.244 1.00 96.06 88 TYR A N 1
ATOM 717 C CA . TYR A 1 88 ? 14.209 1.045 -10.477 1.00 96.06 88 TYR A CA 1
ATOM 718 C C . TYR A 1 88 ? 15.192 2.168 -10.850 1.00 96.06 88 TYR A C 1
ATOM 720 O O . TYR A 1 88 ? 15.080 2.695 -11.951 1.00 96.06 88 TYR A O 1
ATOM 728 N N . THR A 1 89 ? 16.158 2.510 -9.988 1.00 95.56 89 THR A N 1
ATOM 729 C CA . THR A 1 89 ? 17.218 3.486 -10.292 1.00 95.56 89 THR A CA 1
ATOM 730 C C . THR A 1 89 ? 18.453 2.874 -10.948 1.00 95.56 89 THR A C 1
ATOM 732 O O . THR A 1 89 ? 19.388 3.590 -11.283 1.00 95.56 89 THR A O 1
ATOM 735 N N . GLY A 1 90 ? 18.496 1.545 -11.098 1.00 93.00 90 GLY A N 1
ATOM 736 C CA . GLY A 1 90 ? 19.720 0.845 -11.493 1.00 93.00 90 GLY A CA 1
ATOM 737 C C . GLY A 1 90 ? 20.621 0.442 -10.323 1.00 93.00 90 GLY A C 1
ATOM 738 O O . GLY A 1 90 ? 21.691 -0.131 -10.537 1.00 93.00 90 GLY A O 1
ATOM 739 N N . ALA A 1 91 ? 20.215 0.731 -9.081 1.00 91.38 91 ALA A N 1
ATOM 740 C CA . ALA A 1 91 ? 20.983 0.386 -7.892 1.00 91.38 91 ALA A CA 1
ATOM 741 C C . ALA A 1 91 ? 20.720 -1.051 -7.409 1.00 91.38 91 ALA A C 1
ATOM 743 O O . ALA A 1 91 ? 19.574 -1.484 -7.232 1.00 91.38 91 ALA A O 1
ATOM 744 N N . TYR A 1 92 ? 21.795 -1.764 -7.076 1.00 88.62 92 TYR A N 1
ATOM 745 C CA . TYR A 1 92 ? 21.716 -2.993 -6.298 1.00 88.62 92 TYR A CA 1
ATOM 746 C C . TYR A 1 92 ? 21.707 -2.658 -4.802 1.00 88.62 92 TYR A C 1
ATOM 748 O O . TYR A 1 92 ? 22.607 -1.998 -4.282 1.00 88.62 92 TYR A O 1
ATOM 756 N N . VAL A 1 93 ? 20.668 -3.124 -4.108 1.00 87.31 93 VAL A N 1
ATOM 757 C CA . VAL A 1 93 ? 20.428 -2.840 -2.689 1.00 87.31 93 VAL A CA 1
ATOM 758 C C . VAL A 1 93 ? 20.222 -4.129 -1.906 1.00 87.31 93 VAL A C 1
ATOM 760 O O . VAL A 1 93 ? 19.412 -4.978 -2.287 1.00 87.31 93 VAL A O 1
ATOM 763 N N . TYR A 1 94 ? 20.899 -4.256 -0.767 1.00 85.19 94 TYR A N 1
ATOM 764 C CA . TYR A 1 94 ? 20.726 -5.385 0.146 1.00 85.19 94 TYR A CA 1
ATOM 765 C C . TYR A 1 94 ? 20.686 -4.930 1.609 1.00 85.19 94 TYR A C 1
ATOM 767 O O . TYR A 1 94 ? 21.212 -3.882 1.975 1.00 85.19 94 TYR A O 1
ATOM 775 N N . GLY A 1 95 ? 20.018 -5.713 2.460 1.00 82.00 95 GLY A N 1
ATOM 776 C CA . GLY A 1 95 ? 19.904 -5.403 3.888 1.00 82.00 95 GLY A CA 1
ATOM 777 C C . GLY A 1 95 ? 18.876 -4.318 4.230 1.00 82.00 95 GLY A C 1
ATOM 778 O O . GLY A 1 95 ? 18.960 -3.713 5.288 1.00 82.00 95 GLY A O 1
ATOM 779 N N . ARG A 1 96 ? 17.864 -4.082 3.382 1.00 83.31 96 ARG A N 1
ATOM 780 C CA . ARG A 1 96 ? 16.810 -3.063 3.616 1.00 83.31 96 ARG A CA 1
ATOM 781 C C . ARG A 1 96 ? 15.906 -3.348 4.820 1.00 83.31 96 ARG A C 1
ATOM 783 O O . ARG A 1 96 ? 15.124 -2.491 5.238 1.00 83.31 96 ARG A O 1
ATOM 790 N N . THR A 1 97 ? 15.942 -4.569 5.344 1.00 82.19 97 THR A N 1
ATOM 791 C CA . THR A 1 97 ? 15.120 -5.001 6.473 1.00 82.19 97 THR A CA 1
ATOM 792 C C . THR A 1 97 ? 15.947 -5.794 7.464 1.00 82.19 97 THR A C 1
ATOM 794 O O . THR A 1 97 ? 16.630 -6.738 7.075 1.00 82.19 97 THR A O 1
ATOM 797 N N . ARG A 1 98 ? 15.816 -5.472 8.751 1.00 82.38 98 ARG A N 1
ATOM 798 C CA . ARG A 1 98 ? 16.371 -6.264 9.847 1.00 82.38 98 ARG A CA 1
ATOM 799 C C . ARG A 1 98 ? 15.289 -7.151 10.440 1.00 82.38 98 ARG A C 1
ATOM 801 O O . ARG A 1 98 ? 14.192 -6.683 10.756 1.00 82.38 98 ARG A O 1
ATOM 808 N N . GLN A 1 99 ? 15.622 -8.422 10.611 1.00 84.38 99 GLN A N 1
ATOM 809 C CA . GLN A 1 99 ? 14.801 -9.377 11.335 1.00 84.38 99 GLN A CA 1
ATOM 810 C C . GLN A 1 99 ? 15.197 -9.364 12.814 1.00 84.38 99 GLN A C 1
ATOM 812 O O . GLN A 1 99 ? 16.373 -9.489 13.143 1.00 84.38 99 GLN A O 1
ATOM 817 N N . ARG A 1 100 ? 14.221 -9.239 13.715 1.00 79.62 100 ARG A N 1
ATOM 818 C CA . ARG A 1 100 ? 14.410 -9.419 15.158 1.00 79.62 100 ARG A CA 1
ATOM 819 C C . ARG A 1 100 ? 13.503 -10.546 15.637 1.00 79.62 100 ARG A C 1
ATOM 821 O O . ARG A 1 100 ? 12.285 -10.457 15.481 1.00 79.62 100 ARG A O 1
ATOM 828 N N . LYS A 1 101 ? 14.091 -11.595 16.214 1.00 77.94 101 LYS A N 1
ATOM 829 C CA . LYS A 1 101 ? 13.339 -12.627 16.937 1.00 77.94 101 LYS A CA 1
ATOM 830 C C . LYS A 1 101 ? 12.903 -12.047 18.286 1.00 77.94 101 LYS A C 1
ATOM 832 O O . LYS A 1 101 ? 13.710 -11.465 19.007 1.00 77.94 101 LYS A O 1
ATOM 837 N N . LEU A 1 102 ? 11.616 -12.136 18.571 1.00 76.25 102 LEU A N 1
ATOM 838 C CA . LEU A 1 102 ? 11.004 -11.846 19.862 1.00 76.25 102 LEU A CA 1
ATOM 839 C C . LEU A 1 102 ? 10.883 -13.165 20.643 1.00 76.25 102 LEU A C 1
ATOM 841 O O . LEU A 1 102 ? 10.910 -14.249 20.053 1.00 76.25 102 LEU A O 1
ATOM 845 N N . GLY A 1 103 ? 10.748 -13.079 21.969 1.00 69.81 103 GLY A N 1
ATOM 846 C CA . GLY A 1 103 ? 10.468 -14.252 22.801 1.00 69.81 103 GLY A CA 1
ATOM 847 C C . GLY A 1 103 ? 9.193 -14.973 22.342 1.00 69.81 103 GLY A C 1
ATOM 848 O O . GLY A 1 103 ? 8.245 -14.329 21.896 1.00 69.81 103 GLY A O 1
ATOM 849 N N . GLY A 1 104 ? 9.179 -16.307 22.421 1.00 72.12 104 GLY A N 1
ATOM 850 C CA . GLY A 1 104 ? 8.048 -17.132 21.969 1.00 72.12 104 GLY A CA 1
ATOM 851 C C . GLY A 1 104 ? 8.012 -17.424 20.462 1.00 72.12 104 GLY A C 1
ATOM 852 O O . GLY A 1 104 ? 6.956 -17.746 19.933 1.00 72.12 104 GLY A O 1
ATOM 853 N N . GLY A 1 105 ? 9.137 -17.286 19.749 1.00 72.31 105 GLY A N 1
ATOM 854 C CA . GLY A 1 105 ? 9.252 -17.661 18.330 1.00 72.31 105 GLY A CA 1
ATOM 855 C C . GLY A 1 105 ? 8.703 -16.630 17.337 1.00 72.31 105 GLY A C 1
ATOM 856 O O . GLY A 1 105 ? 8.817 -16.817 16.126 1.00 72.31 105 GLY A O 1
ATOM 857 N N . GLN A 1 106 ? 8.155 -15.513 17.820 1.00 74.81 106 GLN A N 1
ATOM 858 C CA . GLN A 1 106 ? 7.641 -14.455 16.960 1.00 74.81 106 GLN A CA 1
ATOM 859 C C . GLN A 1 106 ? 8.789 -13.701 16.274 1.00 74.81 106 GLN A C 1
ATOM 861 O O . GLN A 1 106 ? 9.789 -13.339 16.890 1.00 74.81 106 GLN A O 1
ATOM 866 N N . VAL A 1 107 ? 8.642 -13.418 14.983 1.00 80.56 107 VAL A N 1
ATOM 867 C CA . VAL A 1 107 ? 9.629 -12.676 14.195 1.00 80.56 107 VAL A CA 1
ATOM 868 C C . VAL A 1 107 ? 9.061 -11.315 13.813 1.00 80.56 107 VAL A C 1
ATOM 870 O O . VAL A 1 107 ? 7.983 -11.229 13.231 1.00 80.56 107 VAL A O 1
ATOM 873 N N . ARG A 1 108 ? 9.800 -10.238 14.098 1.00 79.06 108 ARG A N 1
ATOM 874 C CA . ARG A 1 108 ? 9.453 -8.880 13.668 1.00 79.06 108 ARG A CA 1
ATOM 875 C C . ARG A 1 108 ? 10.446 -8.377 12.633 1.00 79.06 108 ARG A C 1
ATOM 877 O O . ARG A 1 108 ? 11.655 -8.402 12.853 1.00 79.06 108 ARG A O 1
ATOM 884 N N . TYR A 1 109 ? 9.919 -7.868 11.528 1.00 81.25 109 TYR A N 1
ATOM 885 C CA . TYR A 1 109 ? 10.698 -7.216 10.482 1.00 81.25 109 TYR A CA 1
ATOM 886 C C . TYR A 1 109 ? 10.644 -5.702 10.671 1.00 81.25 109 TYR A C 1
ATOM 888 O O . TYR A 1 109 ? 9.574 -5.130 10.888 1.00 81.25 109 TYR A O 1
ATOM 896 N N . ARG A 1 110 ? 11.799 -5.046 10.580 1.00 80.00 110 ARG A N 1
ATOM 897 C CA . ARG A 1 110 ? 11.918 -3.586 10.596 1.00 80.00 110 ARG A CA 1
ATOM 898 C C . ARG A 1 110 ? 12.601 -3.131 9.313 1.00 80.00 110 ARG A C 1
ATOM 900 O O . ARG A 1 110 ? 13.665 -3.647 8.988 1.00 80.00 110 ARG A O 1
ATOM 907 N N . ARG A 1 111 ? 12.010 -2.165 8.603 1.00 78.94 111 ARG A N 1
ATOM 908 C CA . ARG A 1 111 ? 12.696 -1.460 7.509 1.00 78.94 111 ARG A CA 1
ATOM 909 C C . ARG A 1 111 ? 13.794 -0.577 8.092 1.00 78.94 111 ARG A C 1
ATOM 911 O O . ARG A 1 111 ? 13.549 0.119 9.078 1.00 78.94 111 ARG A O 1
ATOM 918 N N . LEU A 1 112 ? 14.977 -0.655 7.501 1.00 82.19 112 LEU A N 1
ATOM 919 C CA . LEU A 1 112 ? 16.135 0.128 7.903 1.00 82.19 112 LEU A CA 1
ATOM 920 C C . LEU A 1 112 ? 16.225 1.412 7.067 1.00 82.19 112 LEU A C 1
ATOM 922 O O . LEU A 1 112 ? 15.866 1.380 5.880 1.00 82.19 112 LEU A O 1
ATOM 926 N N . PRO A 1 113 ? 16.670 2.525 7.674 1.00 81.38 113 PRO A N 1
ATOM 927 C CA . PRO A 1 113 ? 16.998 3.729 6.925 1.00 81.38 113 PRO A CA 1
ATOM 928 C C . PRO A 1 113 ? 18.203 3.450 6.010 1.00 81.38 113 PRO A C 1
ATOM 930 O O . PRO A 1 113 ? 18.866 2.418 6.151 1.00 81.38 113 PRO A O 1
ATOM 933 N N . GLN A 1 114 ? 18.425 4.309 5.017 1.00 79.06 114 GLN A N 1
ATOM 934 C CA . GLN A 1 114 ? 19.386 4.045 3.941 1.00 79.06 114 GLN A CA 1
ATOM 935 C C . GLN A 1 114 ? 20.816 3.871 4.455 1.00 79.06 114 GLN A C 1
ATOM 937 O O . GLN A 1 114 ? 21.553 3.026 3.957 1.00 79.06 114 GLN A O 1
ATOM 942 N N . GLU A 1 115 ? 21.173 4.613 5.494 1.00 83.12 115 GLU A N 1
ATOM 943 C CA . GLU A 1 115 ? 22.494 4.631 6.122 1.00 83.12 115 GLU A CA 1
ATOM 944 C C . GLU A 1 115 ? 22.821 3.300 6.818 1.00 83.12 115 GLU A C 1
ATOM 946 O O . GLU A 1 115 ? 23.981 2.980 7.051 1.00 83.12 115 GLU A O 1
ATOM 951 N N . GLU A 1 116 ? 21.798 2.501 7.134 1.00 84.75 116 GLU A N 1
ATOM 952 C CA . GLU A 1 116 ? 21.934 1.180 7.752 1.00 84.75 116 GLU A CA 1
ATOM 953 C C . GLU A 1 116 ? 21.828 0.027 6.735 1.00 84.75 116 GLU A C 1
ATOM 955 O O . GLU A 1 116 ? 21.779 -1.146 7.127 1.00 84.75 116 GLU A O 1
ATOM 960 N N . TRP A 1 117 ? 21.736 0.316 5.432 1.00 87.69 117 TRP A N 1
ATOM 961 C CA . TRP A 1 117 ? 21.722 -0.734 4.413 1.00 87.69 117 TRP A CA 1
ATOM 962 C C . TRP A 1 117 ? 23.091 -1.409 4.331 1.00 87.69 117 TRP A C 1
ATOM 964 O O . TRP A 1 117 ? 24.128 -0.757 4.332 1.00 87.69 117 TRP A O 1
ATOM 974 N N . GLN A 1 118 ? 23.094 -2.738 4.230 1.00 83.69 118 GLN A N 1
ATOM 975 C CA . GLN A 1 118 ? 24.338 -3.513 4.192 1.00 83.69 118 GLN A CA 1
ATOM 976 C C . GLN A 1 118 ? 25.092 -3.338 2.873 1.00 83.69 118 GLN A C 1
ATOM 978 O O . GLN A 1 118 ? 26.315 -3.412 2.853 1.00 83.69 118 GLN A O 1
ATOM 983 N N . VAL A 1 119 ? 24.365 -3.155 1.767 1.00 85.19 119 VAL A N 1
ATOM 984 C CA . VAL A 1 119 ? 24.954 -2.959 0.440 1.00 85.19 119 VAL A CA 1
ATOM 985 C C . VAL A 1 119 ? 24.147 -1.920 -0.320 1.00 85.19 119 VAL A C 1
ATOM 987 O O . VAL A 1 119 ? 22.925 -2.052 -0.457 1.00 85.19 119 VAL A O 1
ATOM 990 N N . PHE A 1 120 ? 24.857 -0.938 -0.861 1.00 88.38 120 PHE A N 1
ATOM 991 C CA . PHE A 1 120 ? 24.359 0.019 -1.833 1.00 88.38 120 PHE A CA 1
ATOM 992 C C . PHE A 1 120 ? 25.384 0.141 -2.961 1.00 88.38 120 PHE A C 1
ATOM 994 O O . PHE A 1 120 ? 26.483 0.645 -2.751 1.00 88.38 120 PHE A O 1
ATOM 1001 N N . LEU A 1 121 ? 25.034 -0.362 -4.144 1.00 87.81 121 LEU A N 1
ATOM 1002 C CA . LEU A 1 121 ? 25.860 -0.262 -5.345 1.00 87.81 121 LEU A CA 1
ATOM 1003 C C . LEU A 1 121 ? 25.049 0.464 -6.427 1.00 87.81 121 LEU A C 1
ATOM 1005 O O . LEU A 1 121 ? 24.116 -0.133 -6.976 1.00 87.81 121 LEU A O 1
ATOM 1009 N N . PRO A 1 122 ? 25.336 1.746 -6.710 1.00 89.06 122 PRO A N 1
ATOM 1010 C CA . PRO A 1 122 ? 24.645 2.490 -7.758 1.00 89.06 122 PRO A CA 1
ATOM 1011 C C . PRO A 1 122 ? 25.069 2.012 -9.155 1.00 89.06 122 PRO A C 1
ATOM 1013 O O . PRO A 1 122 ? 26.161 1.475 -9.330 1.00 89.06 122 PRO A O 1
ATOM 1016 N N . ASN A 1 123 ? 24.213 2.242 -10.157 1.00 88.06 123 ASN A N 1
ATOM 1017 C CA . ASN A 1 123 ? 24.509 2.036 -11.584 1.00 88.06 123 ASN A CA 1
ATOM 1018 C C . ASN A 1 123 ? 24.980 0.614 -11.965 1.00 88.06 123 ASN A C 1
ATOM 1020 O O . ASN A 1 123 ? 25.783 0.439 -12.879 1.00 88.06 123 A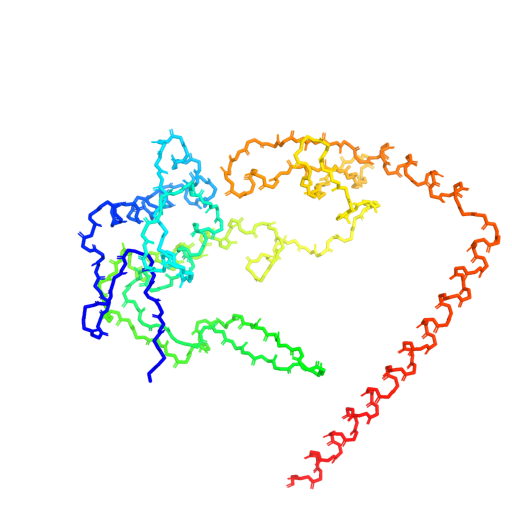SN A O 1
ATOM 1024 N N . VAL A 1 124 ? 24.468 -0.416 -11.285 1.00 90.81 124 VAL A N 1
ATOM 1025 C CA . VAL A 1 124 ? 24.777 -1.831 -11.578 1.00 90.81 124 VAL A CA 1
ATOM 1026 C C . VAL A 1 124 ? 24.015 -2.334 -12.807 1.00 90.81 124 VAL A C 1
ATOM 1028 O O . VAL A 1 124 ? 24.444 -3.278 -13.471 1.00 90.81 124 VAL A O 1
ATOM 1031 N N . HIS A 1 125 ? 22.873 -1.721 -13.112 1.00 92.00 125 HIS A N 1
ATOM 1032 C CA . HIS A 1 125 ? 22.039 -2.065 -14.256 1.00 92.00 125 HIS A CA 1
ATOM 1033 C C . HIS A 1 125 ? 21.241 -0.850 -14.757 1.00 92.00 125 HIS A C 1
ATOM 1035 O O . HIS A 1 125 ? 21.179 0.159 -14.054 1.00 92.00 125 HIS A O 1
ATOM 1041 N N . PRO A 1 126 ? 20.593 -0.921 -15.935 1.00 94.31 126 PRO A N 1
ATOM 1042 C CA . PRO A 1 126 ? 19.745 0.165 -16.421 1.00 94.31 126 PRO A CA 1
ATOM 1043 C C . PRO A 1 126 ? 18.610 0.512 -15.443 1.00 94.31 126 PRO A C 1
ATOM 1045 O O . PRO A 1 126 ? 17.938 -0.376 -14.909 1.00 94.31 126 PRO A O 1
ATOM 1048 N N . GLY A 1 127 ? 18.385 1.803 -15.205 1.00 95.56 127 GLY A N 1
ATOM 1049 C CA . GLY A 1 127 ? 17.291 2.334 -14.385 1.00 95.56 127 GLY A CA 1
ATOM 1050 C C . GLY A 1 127 ? 16.112 2.822 -15.234 1.00 95.56 127 GLY A C 1
ATOM 1051 O O . GLY A 1 127 ? 16.308 3.331 -16.334 1.00 95.56 127 GLY A O 1
ATOM 1052 N N . TYR A 1 128 ? 14.884 2.694 -14.726 1.00 96.94 128 TYR A N 1
ATOM 1053 C CA . TYR A 1 128 ? 13.710 3.391 -15.278 1.00 96.94 128 TYR A CA 1
ATOM 1054 C C . TYR A 1 128 ? 13.678 4.875 -14.894 1.00 96.94 128 TYR A C 1
ATOM 1056 O O . TYR A 1 128 ? 13.074 5.672 -15.607 1.00 96.94 128 TYR A O 1
ATOM 1064 N N . ILE A 1 129 ? 14.292 5.216 -13.762 1.00 97.12 129 ILE A N 1
ATOM 1065 C CA . ILE A 1 129 ? 14.402 6.570 -13.211 1.00 97.12 129 ILE A CA 1
ATOM 1066 C C . ILE A 1 129 ? 15.825 6.797 -12.702 1.00 97.12 129 ILE A C 1
ATOM 1068 O O . ILE A 1 129 ? 16.566 5.832 -12.512 1.00 97.12 129 ILE A O 1
ATOM 1072 N N . THR A 1 130 ? 16.213 8.045 -12.453 1.00 96.19 130 THR A N 1
ATOM 1073 C CA . THR A 1 130 ? 17.504 8.336 -11.803 1.00 96.19 130 THR A CA 1
ATOM 1074 C C . THR A 1 130 ? 17.414 8.213 -10.278 1.00 96.19 130 THR A C 1
ATOM 1076 O O . THR A 1 130 ? 16.326 8.059 -9.705 1.00 96.19 130 THR A O 1
ATOM 1079 N N . TRP A 1 131 ? 18.562 8.266 -9.593 1.00 94.06 131 TRP A N 1
ATOM 1080 C CA . TRP A 1 131 ? 18.596 8.272 -8.129 1.00 94.06 131 TRP A CA 1
ATOM 1081 C C . TRP A 1 131 ? 17.911 9.517 -7.552 1.00 94.06 131 TRP A C 1
ATOM 1083 O O . TRP A 1 131 ? 17.085 9.417 -6.646 1.00 94.06 131 TRP A O 1
ATOM 1093 N N . GLU A 1 132 ? 18.178 10.674 -8.148 1.00 94.62 132 GLU A N 1
ATOM 1094 C CA . GLU A 1 132 ? 17.627 11.972 -7.761 1.00 94.62 132 GLU A CA 1
ATOM 1095 C C . GLU A 1 132 ? 16.100 11.984 -7.919 1.00 94.62 132 GLU A C 1
ATOM 1097 O O . GLU A 1 132 ? 15.368 12.455 -7.046 1.00 94.62 132 GLU A O 1
ATOM 1102 N N . GLU A 1 133 ? 15.589 11.392 -9.004 1.00 95.44 133 GLU A N 1
ATOM 1103 C CA . GLU A 1 133 ? 14.150 11.227 -9.207 1.00 95.44 133 GLU A CA 1
ATOM 1104 C C . GLU A 1 133 ? 13.518 10.316 -8.151 1.00 95.44 133 GLU A C 1
ATOM 1106 O O . GLU A 1 133 ? 12.419 10.593 -7.662 1.00 95.44 133 GLU A O 1
ATOM 1111 N N . TYR A 1 134 ? 14.198 9.232 -7.769 1.00 95.38 134 TYR A N 1
ATOM 1112 C CA . TYR A 1 134 ? 13.732 8.354 -6.700 1.00 95.38 134 TYR A CA 1
ATOM 1113 C C . TYR A 1 134 ? 13.654 9.086 -5.358 1.00 95.38 134 TYR A C 1
ATOM 1115 O O . TYR A 1 134 ? 12.644 8.957 -4.659 1.00 95.38 134 TYR A O 1
ATOM 1123 N N . GLU A 1 135 ? 14.667 9.876 -5.007 1.00 93.62 135 GLU A N 1
ATOM 1124 C CA . GLU A 1 135 ? 14.685 10.668 -3.775 1.00 93.62 135 GLU A CA 1
ATOM 1125 C C . GLU A 1 135 ? 13.574 11.720 -3.759 1.00 93.62 135 GLU A C 1
ATOM 1127 O O . GLU A 1 135 ? 12.821 11.800 -2.781 1.00 93.62 135 GLU A O 1
ATOM 1132 N N . ALA A 1 136 ? 13.387 12.446 -4.866 1.00 94.56 136 ALA A N 1
ATOM 1133 C CA . ALA A 1 136 ? 12.284 13.388 -5.029 1.00 94.56 136 ALA A CA 1
ATOM 1134 C C . ALA A 1 136 ? 10.919 12.693 -4.876 1.00 94.56 136 ALA A C 1
ATOM 1136 O O . ALA A 1 136 ? 10.013 13.207 -4.211 1.00 94.56 136 ALA A O 1
ATOM 1137 N N . ASN A 1 137 ? 10.777 11.480 -5.420 1.00 95.00 137 ASN A N 1
ATOM 1138 C CA . ASN A 1 137 ? 9.577 10.670 -5.236 1.00 95.00 137 ASN A CA 1
ATOM 1139 C C . ASN A 1 137 ? 9.375 10.275 -3.765 1.00 95.00 137 ASN A C 1
ATOM 1141 O O . ASN A 1 137 ? 8.247 10.347 -3.274 1.00 95.00 137 ASN A O 1
ATOM 1145 N N . GLN A 1 138 ? 10.437 9.908 -3.034 1.00 92.38 138 GLN A N 1
ATOM 1146 C CA . GLN A 1 138 ? 10.329 9.593 -1.604 1.00 92.38 138 GLN A CA 1
ATOM 1147 C C . GLN A 1 138 ? 9.888 10.809 -0.782 1.00 92.38 138 GLN A C 1
ATOM 1149 O O . GLN A 1 138 ? 9.080 10.651 0.134 1.00 92.38 138 GLN A O 1
ATOM 1154 N N . VAL A 1 139 ? 10.381 12.012 -1.101 1.00 91.25 139 VAL A N 1
ATOM 1155 C CA . VAL A 1 139 ? 9.945 13.259 -0.448 1.00 91.25 139 VAL A CA 1
ATOM 1156 C C . VAL A 1 139 ? 8.445 13.464 -0.654 1.00 91.25 139 VAL A C 1
ATOM 1158 O O . VAL A 1 139 ? 7.711 13.516 0.333 1.00 91.25 139 VAL A O 1
ATOM 1161 N N . LYS A 1 140 ? 7.967 13.445 -1.907 1.00 91.56 140 LYS A N 1
ATOM 1162 C CA . LYS A 1 140 ? 6.535 13.598 -2.229 1.00 91.56 140 LYS A CA 1
ATOM 1163 C C . LYS A 1 140 ? 5.665 12.552 -1.529 1.00 91.56 140 LYS A C 1
ATOM 1165 O O . LYS A 1 140 ? 4.604 12.864 -0.992 1.00 91.56 140 LYS A O 1
ATOM 1170 N N . LEU A 1 141 ? 6.106 11.292 -1.497 1.00 90.69 141 LEU A N 1
ATOM 1171 C CA . LEU A 1 141 ? 5.379 10.223 -0.803 1.00 90.69 141 LEU A CA 1
ATOM 1172 C C . LEU A 1 141 ? 5.272 10.473 0.706 1.00 90.69 141 LEU A C 1
ATOM 1174 O O . LEU A 1 141 ? 4.208 10.227 1.276 1.00 90.69 141 LEU A O 1
ATOM 1178 N N . ARG A 1 142 ? 6.333 10.982 1.345 1.00 85.69 142 ARG A N 1
ATOM 1179 C CA . ARG A 1 142 ? 6.316 11.369 2.767 1.00 85.69 142 ARG A CA 1
ATOM 1180 C C . ARG A 1 142 ? 5.449 12.599 3.028 1.00 85.69 142 ARG A C 1
ATOM 1182 O O . ARG A 1 142 ? 4.782 12.665 4.054 1.00 85.69 142 ARG A O 1
ATOM 1189 N N . GLU A 1 143 ? 5.419 13.563 2.117 1.00 84.12 143 GLU A N 1
ATOM 1190 C CA . GLU A 1 143 ? 4.558 14.745 2.244 1.00 84.12 143 GLU A CA 1
ATOM 1191 C C . GLU A 1 143 ? 3.074 14.384 2.145 1.00 84.12 143 GLU A C 1
ATOM 1193 O O . GLU A 1 143 ? 2.266 14.876 2.932 1.00 84.12 143 GLU A O 1
ATOM 1198 N N . ASN A 1 144 ? 2.733 13.455 1.249 1.00 82.56 144 ASN A N 1
ATOM 1199 C CA . ASN A 1 144 ? 1.374 12.936 1.073 1.00 82.56 144 ASN A CA 1
ATOM 1200 C C . ASN A 1 144 ? 0.926 11.977 2.185 1.00 82.56 144 ASN A C 1
ATOM 1202 O O . ASN A 1 144 ? -0.255 11.629 2.289 1.00 82.56 144 ASN A O 1
ATOM 1206 N N . ALA A 1 145 ? 1.856 11.506 3.010 1.00 72.62 145 ALA A N 1
ATOM 1207 C CA . ALA A 1 145 ? 1.623 10.554 4.082 1.00 72.62 145 ALA A CA 1
ATOM 1208 C C . ALA A 1 145 ? 0.995 11.230 5.324 1.00 72.62 145 ALA A C 1
ATOM 1210 O O . ALA A 1 145 ? 1.556 11.221 6.416 1.00 72.62 145 ALA A O 1
ATOM 1211 N N . ASN A 1 146 ? -0.220 11.766 5.170 1.00 56.50 146 ASN A N 1
ATOM 1212 C CA . ASN A 1 146 ? -0.972 12.475 6.220 1.00 56.50 146 ASN A CA 1
ATOM 1213 C C . ASN A 1 146 ? -1.705 11.553 7.228 1.00 56.50 146 ASN A C 1
ATOM 1215 O O . ASN A 1 146 ? -2.467 12.041 8.054 1.00 56.50 146 ASN A O 1
ATOM 1219 N N . GLY A 1 147 ? -1.512 10.227 7.157 1.00 53.03 147 GLY A N 1
ATOM 1220 C CA . GLY A 1 147 ? -2.127 9.229 8.058 1.00 53.03 147 GLY A CA 1
ATOM 1221 C C . GLY A 1 147 ? -1.140 8.615 9.062 1.00 53.03 147 GLY A C 1
ATOM 1222 O O . GLY A 1 147 ? -0.111 9.220 9.325 1.00 53.03 147 GLY A O 1
ATOM 1223 N N . TYR A 1 148 ? -1.422 7.401 9.571 1.00 45.19 148 TYR A N 1
ATOM 1224 C CA . TYR A 1 148 ? -0.582 6.639 10.528 1.00 45.19 148 TYR A CA 1
ATOM 1225 C C . TYR A 1 148 ? 0.337 5.584 9.874 1.00 45.19 148 TYR A C 1
ATOM 1227 O O . TYR A 1 148 ? -0.101 4.828 8.997 1.00 45.19 148 TYR A O 1
ATOM 1235 N N . GLY A 1 149 ? 1.606 5.515 10.310 1.00 50.94 149 GLY A N 1
ATOM 1236 C CA . GLY A 1 149 ? 2.658 4.581 9.856 1.00 50.94 149 GLY A CA 1
ATOM 1237 C C . GLY A 1 149 ? 4.086 5.139 10.050 1.00 50.94 149 GLY A C 1
ATOM 1238 O O . GLY A 1 149 ? 4.253 6.288 10.438 1.00 50.94 149 GLY A O 1
ATOM 1239 N N . ALA A 1 150 ? 5.138 4.354 9.773 1.00 48.38 150 ALA A N 1
ATOM 1240 C CA . ALA A 1 150 ? 6.536 4.785 9.988 1.00 48.38 150 ALA A CA 1
ATOM 1241 C C . ALA A 1 150 ? 6.941 6.037 9.169 1.00 48.38 150 ALA A C 1
ATOM 1243 O O . ALA A 1 150 ? 7.682 6.887 9.670 1.00 48.38 150 ALA A O 1
ATOM 1244 N N . ASP A 1 151 ? 6.382 6.171 7.961 1.00 46.03 151 ASP A N 1
ATOM 1245 C CA . ASP A 1 151 ? 6.521 7.328 7.054 1.00 46.03 151 ASP A CA 1
ATOM 1246 C C . ASP A 1 151 ? 5.410 8.381 7.244 1.00 46.03 151 ASP A C 1
ATOM 1248 O O . ASP A 1 151 ? 5.279 9.324 6.475 1.00 46.03 151 ASP A O 1
ATOM 1252 N N . ARG A 1 152 ? 4.564 8.190 8.253 1.00 55.41 152 ARG A N 1
ATOM 1253 C CA . ARG A 1 152 ? 3.218 8.747 8.400 1.00 55.41 152 ARG A CA 1
ATOM 1254 C C . ARG A 1 152 ? 3.090 9.292 9.831 1.00 55.41 152 ARG A C 1
ATOM 1256 O O . ARG A 1 152 ? 2.423 8.725 10.696 1.00 55.41 152 ARG A O 1
ATOM 1263 N N . ARG A 1 153 ? 3.889 10.330 10.104 1.00 48.25 153 ARG A N 1
ATOM 1264 C CA . ARG A 1 153 ? 4.177 10.865 11.453 1.00 48.25 153 ARG A CA 1
ATOM 1265 C C . ARG A 1 153 ? 3.307 12.061 11.854 1.00 48.25 153 ARG A C 1
ATOM 1267 O O . ARG A 1 153 ? 3.436 12.552 12.967 1.00 48.25 153 ARG A O 1
ATOM 1274 N N . LYS A 1 154 ? 2.444 12.554 10.958 1.00 44.66 154 LYS A N 1
ATOM 1275 C CA . LYS A 1 154 ? 1.711 13.821 11.141 1.00 44.66 154 LYS A CA 1
ATOM 1276 C C . LYS A 1 154 ? 0.398 13.694 11.919 1.00 44.66 154 LYS A C 1
ATOM 1278 O O . LYS A 1 154 ? -0.361 14.653 11.993 1.00 44.66 154 LYS A O 1
ATOM 1283 N N . SER A 1 155 ? 0.092 12.539 12.503 1.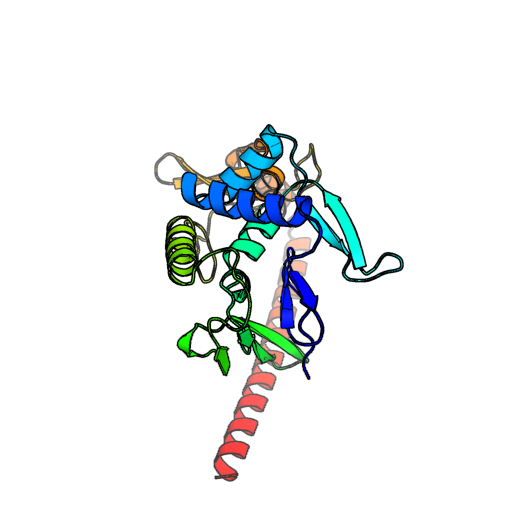00 44.53 155 SER A N 1
ATOM 1284 C CA . SER A 1 155 ? -1.091 12.399 13.353 1.00 44.53 155 SER A CA 1
ATOM 1285 C C . SER A 1 155 ? -0.733 11.606 14.611 1.00 44.53 155 SER A C 1
ATOM 1287 O O . SER A 1 155 ? -0.249 10.482 14.480 1.00 44.53 155 SER A O 1
ATOM 1289 N N . PRO A 1 156 ? -0.913 12.169 15.822 1.00 45.66 156 PRO A N 1
ATOM 1290 C CA . PRO A 1 156 ? -0.761 11.415 17.068 1.00 45.66 156 PRO A CA 1
ATOM 1291 C C . PRO A 1 156 ? -1.829 10.322 17.124 1.00 45.66 156 PRO A C 1
ATOM 1293 O O . PRO A 1 156 ? -2.906 10.565 16.580 1.00 45.66 156 PRO A O 1
ATOM 1296 N N . PRO A 1 157 ? -1.577 9.128 17.701 1.00 48.47 157 PRO A N 1
ATOM 1297 C CA . PRO A 1 157 ? -2.602 8.096 17.872 1.00 48.47 157 PRO A CA 1
ATOM 1298 C C . PRO A 1 157 ? -3.830 8.731 18.515 1.00 48.47 157 PRO A C 1
ATOM 1300 O O . PRO A 1 157 ? -3.738 9.251 19.622 1.00 48.47 157 PRO A O 1
ATOM 1303 N N . ARG A 1 158 ? -4.947 8.789 17.792 1.00 51.59 158 ARG A N 1
ATOM 1304 C CA . ARG A 1 158 ? -6.186 9.313 18.353 1.00 51.59 158 ARG A CA 1
ATOM 1305 C C . ARG A 1 158 ? -6.980 8.118 18.836 1.00 51.59 158 ARG A C 1
ATOM 1307 O O . ARG A 1 158 ? -7.522 7.370 18.025 1.00 51.59 158 ARG A O 1
ATOM 1314 N N . GLU A 1 159 ? -7.002 7.934 20.150 1.00 58.69 159 GLU A N 1
ATOM 1315 C CA . GLU A 1 159 ? -8.186 7.369 20.786 1.00 58.69 159 GLU A CA 1
ATOM 1316 C C . GLU A 1 159 ? -9.362 8.251 20.360 1.00 58.69 159 GLU A C 1
ATOM 1318 O O . GLU A 1 159 ? -9.254 9.481 20.336 1.00 58.69 159 GLU A O 1
ATOM 1323 N N . GLY A 1 160 ? -10.442 7.634 19.908 1.00 70.00 160 GLY A N 1
ATOM 1324 C CA . GLY A 1 160 ? -11.628 8.364 19.500 1.00 70.00 160 GLY A CA 1
ATOM 1325 C C . GLY A 1 160 ? -12.877 7.617 19.942 1.00 70.00 160 GLY A C 1
ATOM 1326 O O . GLY A 1 160 ? -12.797 6.420 20.215 1.00 70.00 160 GLY A O 1
ATOM 1327 N N . PRO A 1 161 ? -14.014 8.319 20.048 1.00 81.06 161 PRO A N 1
ATOM 1328 C CA . PRO A 1 161 ? -15.209 7.802 20.715 1.00 81.06 161 PRO A CA 1
ATOM 1329 C C . PRO A 1 161 ? -15.940 6.681 19.962 1.00 81.06 161 PRO A C 1
ATOM 1331 O O . PRO A 1 161 ? -16.970 6.228 20.441 1.00 81.06 161 PRO A O 1
ATOM 1334 N N . ALA A 1 162 ? -15.447 6.233 18.802 1.00 86.44 162 ALA A N 1
ATOM 1335 C CA . ALA A 1 162 ? -16.107 5.198 18.011 1.00 86.44 162 ALA A CA 1
ATOM 1336 C C . ALA A 1 162 ? -16.138 3.851 18.747 1.00 86.44 162 ALA A C 1
ATOM 1338 O O . ALA A 1 162 ? -15.105 3.184 18.867 1.00 86.44 162 ALA A O 1
ATOM 1339 N N . LEU A 1 163 ? -17.327 3.410 19.160 1.00 88.62 163 LEU A N 1
ATOM 1340 C CA . LEU A 1 163 ? -17.502 2.143 19.878 1.00 88.62 163 LEU A CA 1
ATOM 1341 C C . LEU A 1 163 ? -17.228 0.924 18.988 1.00 88.62 163 LEU A C 1
ATOM 1343 O O . LEU A 1 163 ? -16.748 -0.108 19.453 1.00 88.62 163 LEU A O 1
ATOM 1347 N N . LEU A 1 164 ? -17.499 1.041 17.687 1.00 89.38 164 LEU A N 1
ATOM 1348 C CA . LEU A 1 164 ? -17.491 -0.079 16.742 1.00 89.38 164 LEU A CA 1
ATOM 1349 C C . LEU A 1 164 ? -16.265 -0.070 15.819 1.00 89.38 164 LEU A C 1
ATOM 1351 O O . LEU A 1 164 ? -16.261 -0.694 14.748 1.00 89.38 164 LEU A O 1
ATOM 1355 N N . GLN A 1 165 ? -15.196 0.636 16.203 1.00 86.62 165 GLN A N 1
ATOM 1356 C CA . GLN A 1 165 ? -13.968 0.708 15.416 1.00 86.62 165 GLN A CA 1
ATOM 1357 C C . GLN A 1 165 ? -13.396 -0.696 15.142 1.00 86.62 165 GLN A C 1
ATOM 1359 O O . GLN A 1 165 ? -12.967 -1.413 16.039 1.00 86.62 165 GLN A O 1
ATOM 1364 N N . GLY A 1 166 ? -13.340 -1.077 13.861 1.00 83.12 166 GLY A N 1
ATOM 1365 C CA . GLY A 1 166 ? -12.823 -2.381 13.424 1.00 83.12 166 GLY A CA 1
ATOM 1366 C C . GLY A 1 166 ? -13.829 -3.539 13.473 1.00 83.12 166 GLY A C 1
ATOM 1367 O O . GLY A 1 166 ? -13.496 -4.625 12.990 1.00 83.12 166 GLY A O 1
ATOM 1368 N N . LEU A 1 167 ? -15.043 -3.304 13.981 1.00 89.88 167 LEU A N 1
ATOM 1369 C CA . LEU A 1 167 ? -16.125 -4.291 14.059 1.00 89.88 167 LEU A CA 1
ATOM 1370 C C . LEU A 1 167 ? -17.126 -4.155 12.903 1.00 89.88 167 LEU A C 1
ATOM 1372 O O . LEU A 1 167 ? -17.560 -5.167 12.357 1.00 89.88 167 LEU A O 1
ATOM 1376 N N . VAL A 1 168 ? -17.452 -2.925 12.486 1.00 91.50 168 VAL A N 1
ATOM 1377 C CA . VAL A 1 168 ? -18.483 -2.684 11.460 1.00 91.50 168 VAL A CA 1
ATOM 1378 C C . VAL A 1 168 ? -18.082 -3.256 10.095 1.00 91.50 168 VAL A C 1
ATOM 1380 O O . VAL A 1 168 ? -16.998 -2.978 9.564 1.00 91.50 168 VAL A O 1
ATOM 1383 N N . LEU A 1 169 ? -18.997 -4.017 9.494 1.00 94.44 169 LEU A N 1
ATOM 1384 C CA . LEU A 1 169 ? -18.931 -4.499 8.116 1.00 94.44 169 LEU A CA 1
ATOM 1385 C C . LEU A 1 169 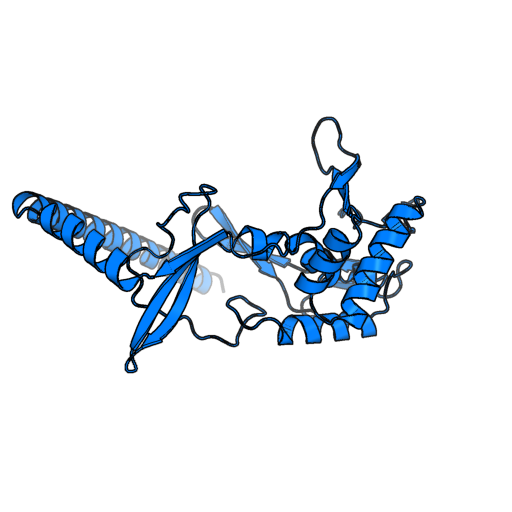? -19.929 -3.723 7.252 1.00 94.44 169 LEU A C 1
ATOM 1387 O O . LEU A 1 169 ? -21.036 -3.420 7.681 1.00 94.44 169 LEU A O 1
ATOM 1391 N N . CYS A 1 170 ? -19.548 -3.411 6.017 1.00 94.31 170 CYS A N 1
ATOM 1392 C CA . CYS A 1 170 ? -20.434 -2.740 5.072 1.00 94.31 170 CYS A CA 1
ATOM 1393 C C . CYS A 1 170 ? -21.519 -3.699 4.567 1.00 94.31 170 CYS A C 1
ATOM 1395 O O . CYS A 1 170 ? -21.190 -4.747 4.014 1.00 94.31 170 CYS A O 1
ATOM 1397 N N . GLY A 1 171 ? -22.791 -3.304 4.665 1.00 92.44 171 GLY A N 1
ATOM 1398 C CA . GLY A 1 171 ? -23.924 -4.104 4.180 1.00 92.44 171 GLY A CA 1
ATOM 1399 C C . GLY A 1 171 ? -23.988 -4.270 2.655 1.00 92.44 171 GLY A C 1
ATOM 1400 O O . GLY A 1 171 ? -24.637 -5.188 2.175 1.00 92.44 171 GLY A O 1
ATOM 1401 N N . ILE A 1 172 ? -23.291 -3.422 1.887 1.00 94.56 172 ILE A N 1
ATOM 1402 C CA . ILE A 1 172 ? -23.268 -3.493 0.414 1.00 94.56 172 ILE A CA 1
ATOM 1403 C C . ILE A 1 172 ? -22.178 -4.449 -0.088 1.00 94.56 172 ILE A C 1
ATOM 1405 O O . ILE A 1 172 ? -22.413 -5.243 -0.992 1.00 94.56 172 ILE A O 1
ATOM 1409 N N . CYS A 1 173 ? -20.961 -4.366 0.464 1.00 93.06 173 CYS A N 1
ATOM 1410 C CA . CYS A 1 173 ? -19.805 -5.104 -0.068 1.00 93.06 173 CYS A CA 1
ATOM 1411 C C . CYS A 1 173 ? -19.159 -6.096 0.911 1.00 93.06 173 CYS A C 1
ATOM 1413 O O . CYS A 1 173 ? -18.162 -6.730 0.561 1.00 93.06 173 CYS A O 1
ATOM 1415 N N . GLY A 1 174 ? -19.656 -6.192 2.147 1.00 92.56 174 GLY A N 1
ATOM 1416 C CA . GLY A 1 174 ? -19.154 -7.095 3.189 1.00 92.56 174 GLY A CA 1
ATOM 1417 C C . GLY A 1 174 ? -17.768 -6.747 3.749 1.00 92.56 174 GLY A C 1
ATOM 1418 O O . GLY A 1 174 ? -17.245 -7.457 4.605 1.00 92.56 174 GLY A O 1
ATOM 1419 N N . GLN A 1 175 ? -17.127 -5.672 3.280 1.00 90.81 175 GLN A N 1
ATOM 1420 C CA . GLN A 1 175 ? -15.798 -5.272 3.751 1.00 90.81 175 GLN A CA 1
ATOM 1421 C C . GLN A 1 175 ? -15.870 -4.528 5.087 1.00 90.81 175 GLN A C 1
ATOM 1423 O O . GLN A 1 175 ? -16.796 -3.753 5.325 1.00 90.81 175 GLN A O 1
ATOM 1428 N N . ARG A 1 176 ? -14.831 -4.690 5.918 1.00 91.44 176 ARG A N 1
ATOM 1429 C CA . ARG A 1 176 ? -14.646 -3.894 7.144 1.00 91.44 176 ARG A CA 1
ATOM 1430 C C . ARG A 1 176 ? -14.615 -2.398 6.836 1.00 91.44 176 ARG A C 1
ATOM 1432 O O . ARG A 1 176 ? -13.906 -1.964 5.923 1.00 91.44 176 ARG A O 1
ATOM 1439 N N . MET A 1 177 ? -15.356 -1.627 7.623 1.00 92.25 177 MET A N 1
ATOM 1440 C CA . MET A 1 177 ? -15.399 -0.170 7.541 1.00 92.25 177 MET A CA 1
ATOM 1441 C C . MET A 1 177 ? -14.289 0.454 8.395 1.00 92.25 177 MET A C 1
ATOM 1443 O O . MET A 1 177 ? -13.772 -0.148 9.336 1.00 92.25 177 MET A O 1
ATOM 1447 N N . THR A 1 178 ? -13.888 1.668 8.032 1.00 90.00 178 THR A N 1
ATOM 1448 C CA . THR A 1 178 ? -12.920 2.483 8.783 1.00 90.00 178 THR A CA 1
ATOM 1449 C C . THR A 1 178 ? -13.625 3.666 9.421 1.00 90.00 178 THR A C 1
ATOM 1451 O O . THR A 1 178 ? -14.641 4.103 8.894 1.00 90.00 178 THR A O 1
ATOM 1454 N N . VAL A 1 179 ? -13.058 4.233 10.479 1.00 88.94 179 VAL A N 1
ATOM 1455 C CA . VAL A 1 179 ? -13.628 5.409 11.143 1.00 88.94 179 VAL A CA 1
ATOM 1456 C C . VAL A 1 179 ? -13.032 6.691 10.562 1.00 88.94 179 VAL A C 1
ATOM 1458 O O . VAL A 1 179 ? -11.818 6.784 10.360 1.00 88.94 179 VAL A O 1
ATOM 1461 N N . ARG A 1 180 ? -13.882 7.682 10.299 1.00 87.88 180 ARG A N 1
ATOM 1462 C CA . ARG A 1 180 ? -13.498 9.090 10.140 1.00 87.88 180 ARG A CA 1
ATOM 1463 C C . ARG A 1 180 ? -14.109 9.888 11.286 1.00 87.88 180 ARG A C 1
ATOM 1465 O O . ARG A 1 180 ? -15.113 9.472 11.838 1.00 87.88 180 ARG A O 1
ATOM 1472 N N . TYR A 1 181 ? -13.499 11.013 11.637 1.00 87.06 181 TYR A N 1
ATOM 1473 C CA . TYR A 1 181 ? -14.047 11.917 12.645 1.00 87.06 181 TYR A CA 1
ATOM 1474 C C . TYR A 1 181 ? -14.301 13.279 12.016 1.00 87.06 181 TYR A C 1
ATOM 1476 O O . TYR A 1 181 ? -13.424 13.806 11.326 1.00 87.06 181 TYR A O 1
ATOM 1484 N N . TYR A 1 182 ? -15.465 13.850 12.291 1.00 84.81 182 TYR A N 1
ATOM 1485 C CA . TYR A 1 182 ? -15.736 15.271 12.091 1.00 84.81 182 TYR A CA 1
ATOM 1486 C C . TYR A 1 182 ? -15.958 15.937 13.452 1.00 84.81 182 TYR A C 1
ATOM 1488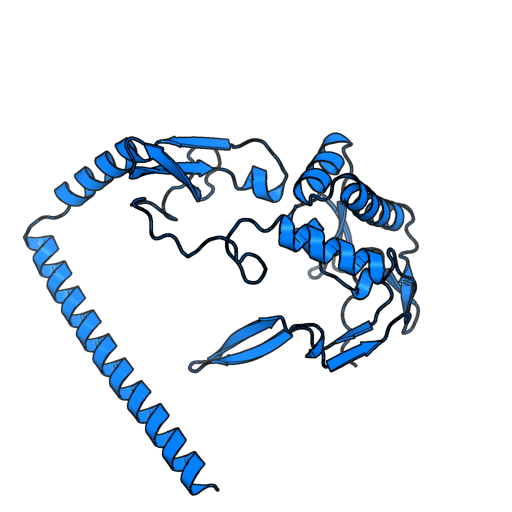 O O . TYR A 1 182 ? -16.131 15.255 14.460 1.00 84.81 182 TYR A O 1
ATOM 1496 N N . VAL A 1 183 ? -15.893 17.267 13.507 1.00 86.06 183 VAL A N 1
ATOM 1497 C CA . VAL A 1 183 ? -16.125 18.013 14.751 1.00 86.06 183 VAL A CA 1
ATOM 1498 C C . VAL A 1 183 ? -17.559 18.522 14.754 1.00 86.06 183 VAL A C 1
ATOM 1500 O O . VAL A 1 183 ? -17.957 19.238 13.839 1.00 86.06 183 VAL A O 1
ATOM 1503 N N . SER A 1 184 ? -18.315 18.176 15.792 1.00 84.81 184 SER A N 1
ATOM 1504 C CA . SER A 1 184 ? -19.642 18.724 16.073 1.00 84.81 184 SER A CA 1
ATOM 1505 C C . SER A 1 184 ? -19.649 19.281 17.486 1.00 84.81 184 SER A C 1
ATOM 1507 O O . SER A 1 184 ? -19.239 18.589 18.412 1.00 84.81 184 SER A O 1
ATOM 1509 N N . GLN A 1 185 ? -20.068 20.538 17.655 1.00 86.56 185 GLN A N 1
ATOM 1510 C CA . GLN A 1 185 ? -20.104 21.217 18.962 1.00 86.56 185 GLN A CA 1
ATOM 1511 C C . GLN A 1 185 ? -18.794 21.079 19.773 1.00 86.56 185 GLN A C 1
ATOM 1513 O O . GLN A 1 185 ? -18.809 20.937 20.988 1.00 86.56 185 GLN A O 1
ATOM 1518 N N . GLY A 1 186 ? -17.639 21.082 19.097 1.00 82.38 186 GLY A N 1
ATOM 1519 C CA . GLY A 1 186 ? -16.325 20.919 19.735 1.00 82.38 186 GLY A CA 1
ATOM 1520 C C . GLY A 1 186 ? -15.922 19.474 20.064 1.00 82.38 186 GLY A C 1
ATOM 1521 O O . GLY A 1 186 ? -14.779 19.251 20.457 1.00 82.38 186 GLY A O 1
ATOM 1522 N N . HIS A 1 187 ? -16.791 18.488 19.834 1.00 81.00 187 HIS A N 1
ATOM 1523 C CA . HIS A 1 187 ? -16.521 17.074 20.087 1.00 81.00 187 HIS A CA 1
ATOM 1524 C C . HIS A 1 187 ? -16.298 16.285 18.785 1.00 81.00 187 HIS A C 1
ATOM 1526 O O . HIS A 1 187 ? -16.975 16.536 17.782 1.00 81.00 187 HIS A O 1
ATOM 1532 N N . PRO A 1 188 ? -15.348 15.329 18.760 1.00 84.69 188 PRO A N 1
ATOM 1533 C CA . PRO A 1 188 ? -15.175 14.437 17.623 1.00 84.69 188 PRO A CA 1
ATOM 1534 C C . PRO A 1 188 ? -16.348 13.457 17.547 1.00 84.69 188 PRO A C 1
ATOM 1536 O O . PRO A 1 188 ? -16.606 12.724 18.496 1.00 84.69 188 PRO A O 1
ATOM 1539 N N . VAL A 1 189 ? -17.025 13.407 16.406 1.00 87.50 189 VAL A N 1
ATOM 1540 C CA . VAL A 1 189 ? -18.115 12.462 16.137 1.00 87.50 189 VAL A CA 1
ATOM 1541 C C . VAL A 1 189 ? -17.657 11.474 15.064 1.00 87.50 189 VAL A C 1
ATOM 1543 O O . VAL A 1 189 ? -17.067 11.909 14.067 1.00 87.50 189 VAL A O 1
ATOM 1546 N N . PRO A 1 190 ? -17.846 10.157 15.268 1.00 91.12 190 PRO A N 1
ATOM 1547 C CA . PRO A 1 190 ? -17.403 9.158 14.312 1.00 91.12 190 PRO A CA 1
ATOM 1548 C C . PRO A 1 190 ? -18.361 9.033 13.127 1.00 91.12 190 PRO A C 1
ATOM 1550 O O . PRO A 1 190 ? -19.574 9.058 13.293 1.00 91.12 190 PRO A O 1
ATOM 1553 N N . ASP A 1 191 ? -17.793 8.786 11.952 1.00 93.00 191 ASP A N 1
ATOM 1554 C CA . ASP A 1 191 ? -18.460 8.237 10.777 1.00 93.00 191 ASP A CA 1
ATOM 1555 C C . ASP A 1 191 ? -17.819 6.894 10.433 1.00 93.00 191 ASP A C 1
ATOM 1557 O O . ASP A 1 191 ? -16.593 6.785 10.288 1.00 93.00 191 ASP A O 1
ATOM 1561 N N . TYR A 1 192 ? -18.643 5.873 10.222 1.00 93.69 192 TYR A N 1
ATOM 1562 C CA . TYR A 1 192 ? -18.191 4.596 9.690 1.00 93.69 192 TYR A CA 1
ATOM 1563 C C . TYR A 1 192 ? -18.214 4.656 8.169 1.00 93.69 192 TYR A C 1
ATOM 1565 O O . TYR A 1 192 ? -19.261 4.795 7.540 1.00 93.69 192 TYR A O 1
ATOM 1573 N N . VAL A 1 193 ? -17.041 4.528 7.552 1.00 94.56 193 VAL A N 1
ATOM 1574 C CA . VAL A 1 193 ? -16.857 4.715 6.111 1.00 94.56 193 VAL A CA 1
ATOM 1575 C C . VAL A 1 193 ? -16.304 3.453 5.466 1.00 94.56 193 VAL A C 1
ATOM 1577 O O . VAL A 1 193 ? -15.206 2.983 5.785 1.00 94.56 193 VAL A O 1
ATOM 1580 N N . CYS A 1 194 ? -17.039 2.923 4.491 1.00 94.94 194 CYS A N 1
ATOM 1581 C CA . CYS A 1 194 ? -16.568 1.863 3.617 1.00 94.94 194 CYS A CA 1
ATOM 1582 C C . CYS A 1 194 ? -15.789 2.465 2.440 1.00 94.94 194 CYS A C 1
ATOM 1584 O O . CYS A 1 194 ? -16.343 2.798 1.393 1.00 94.94 194 CYS A O 1
ATOM 1586 N N . GLN A 1 195 ? -14.475 2.604 2.616 1.00 92.56 195 GLN A N 1
ATOM 1587 C CA . GLN A 1 195 ? -13.578 3.233 1.634 1.00 92.56 195 GLN A CA 1
ATOM 1588 C C . GLN A 1 195 ? -12.474 2.301 1.121 1.00 92.56 195 GLN A C 1
ATOM 1590 O O . GLN A 1 195 ? -11.524 2.757 0.490 1.00 92.56 195 GLN A O 1
ATOM 1595 N N . ARG A 1 196 ? -12.556 0.991 1.394 1.00 87.25 196 ARG A N 1
ATOM 1596 C CA . ARG A 1 196 ? -11.476 0.052 1.055 1.00 87.25 196 ARG A CA 1
ATOM 1597 C C . ARG A 1 196 ? -11.155 0.043 -0.440 1.00 87.25 196 ARG A C 1
ATOM 1599 O O . ARG A 1 196 ? -9.984 0.139 -0.797 1.00 87.25 196 ARG A O 1
ATOM 1606 N N . ARG A 1 197 ? -12.179 -0.005 -1.297 1.00 87.62 197 ARG A N 1
ATOM 1607 C CA . ARG A 1 197 ? -11.998 0.074 -2.754 1.00 87.62 197 ARG A CA 1
ATOM 1608 C C . ARG A 1 197 ? -11.481 1.438 -3.198 1.00 87.62 197 ARG A C 1
ATOM 1610 O O . ARG A 1 197 ? -10.576 1.492 -4.018 1.00 87.62 197 ARG A O 1
ATOM 1617 N N . GLY A 1 198 ? -11.929 2.524 -2.570 1.00 86.56 198 GLY A N 1
ATOM 1618 C CA . GLY A 1 198 ? -11.357 3.851 -2.810 1.00 86.56 198 GLY A CA 1
ATOM 1619 C C . GLY A 1 198 ? -9.870 3.955 -2.462 1.00 86.56 198 GLY A C 1
ATOM 1620 O O . GLY A 1 198 ? -9.113 4.610 -3.169 1.00 86.56 198 GLY A O 1
ATOM 1621 N N . ILE A 1 199 ? -9.407 3.251 -1.428 1.00 84.50 199 ILE A N 1
ATOM 1622 C CA . ILE A 1 199 ? -7.977 3.185 -1.090 1.00 84.50 199 ILE A CA 1
ATOM 1623 C C . ILE A 1 199 ? -7.210 2.288 -2.071 1.00 84.50 199 ILE A C 1
ATOM 1625 O O . ILE A 1 199 ? -6.078 2.604 -2.423 1.00 84.50 199 ILE A O 1
ATOM 1629 N N . GLN A 1 200 ? -7.781 1.150 -2.475 1.00 85.62 200 GLN A N 1
ATOM 1630 C CA . GLN A 1 200 ? -7.085 0.142 -3.283 1.00 85.62 200 GLN A CA 1
ATOM 1631 C C . GLN A 1 200 ? -7.091 0.453 -4.782 1.00 85.62 200 GLN A C 1
ATOM 1633 O O . GLN A 1 200 ? -6.050 0.339 -5.418 1.00 85.62 200 GLN A O 1
ATOM 1638 N N . ALA A 1 201 ? -8.239 0.844 -5.322 1.00 87.12 201 ALA A N 1
ATOM 1639 C CA . ALA A 1 201 ? -8.516 0.997 -6.749 1.00 87.12 201 ALA A CA 1
ATOM 1640 C C . ALA A 1 201 ? -8.944 2.430 -7.121 1.00 87.12 201 ALA A C 1
ATOM 1642 O O . ALA A 1 201 ? -9.343 2.688 -8.248 1.00 87.12 201 ALA A O 1
ATOM 1643 N N . ALA A 1 202 ? -8.856 3.376 -6.178 1.00 87.50 202 ALA A N 1
ATOM 1644 C CA . ALA A 1 202 ? -9.232 4.777 -6.373 1.00 87.50 202 ALA A CA 1
ATOM 1645 C C . ALA A 1 202 ? -10.701 5.025 -6.779 1.00 87.50 202 ALA A C 1
ATOM 1647 O O . ALA A 1 202 ? -11.025 6.097 -7.297 1.00 87.50 202 ALA A O 1
ATOM 1648 N N . GLU A 1 203 ? -11.571 4.062 -6.475 1.00 89.75 203 GLU A N 1
ATOM 1649 C CA . GLU A 1 203 ? -13.025 4.116 -6.643 1.00 89.75 203 GLU A CA 1
ATOM 1650 C C . GLU A 1 203 ? -13.715 5.107 -5.675 1.00 89.75 203 GLU A C 1
ATOM 1652 O O . GLU A 1 203 ? -13.128 5.524 -4.666 1.00 89.75 203 GLU A O 1
ATOM 1657 N N . PRO A 1 204 ? -14.982 5.480 -5.936 1.00 90.75 204 PRO A N 1
ATOM 1658 C CA . PRO A 1 204 ? -15.810 6.195 -4.970 1.00 90.75 204 PRO A CA 1
ATOM 1659 C C . PRO A 1 204 ? -15.972 5.444 -3.638 1.00 90.75 204 PRO A C 1
ATOM 1661 O O . PRO A 1 204 ? -15.784 4.229 -3.537 1.00 90.75 204 PRO A O 1
ATOM 1664 N N . ILE A 1 205 ? -16.344 6.182 -2.590 1.00 92.81 205 ILE A N 1
ATOM 1665 C CA . ILE A 1 205 ? -16.720 5.589 -1.301 1.00 92.81 205 ILE A CA 1
ATOM 1666 C C . ILE A 1 205 ? -17.965 4.724 -1.517 1.00 92.81 205 ILE A C 1
ATOM 1668 O O . ILE A 1 205 ? -18.935 5.179 -2.113 1.00 92.81 205 ILE A O 1
ATOM 1672 N N . CYS A 1 206 ? -17.938 3.490 -1.013 1.00 94.44 206 CYS A N 1
ATOM 1673 C CA . CYS A 1 206 ? -19.057 2.562 -1.160 1.00 94.44 206 CYS A CA 1
ATOM 1674 C C . CYS A 1 206 ? -20.249 2.988 -0.296 1.00 94.44 206 CYS A C 1
ATOM 1676 O O . CYS A 1 206 ? -21.390 2.914 -0.734 1.00 94.44 206 CYS A O 1
ATOM 1678 N N . GLN A 1 207 ? -19.982 3.401 0.945 1.00 94.19 207 GLN A N 1
ATOM 1679 C CA . GLN A 1 207 ? -20.995 3.869 1.888 1.00 94.19 207 GLN A CA 1
ATOM 1680 C C . GLN A 1 207 ? -20.340 4.662 3.020 1.00 94.19 207 GLN A C 1
ATOM 1682 O O . GLN A 1 207 ? -19.211 4.358 3.418 1.00 94.19 207 GLN A O 1
ATOM 1687 N N . SER A 1 208 ? -21.070 5.631 3.563 1.00 94.94 208 SER A N 1
ATOM 1688 C CA . SER A 1 208 ? -20.748 6.332 4.806 1.00 94.94 208 SER A CA 1
ATOM 1689 C C . SER A 1 208 ? -21.976 6.302 5.707 1.00 94.94 208 SER A C 1
ATOM 1691 O O . SER A 1 208 ? -23.078 6.553 5.225 1.00 94.94 208 SER A O 1
ATOM 1693 N N . ILE A 1 209 ? -21.794 5.966 6.980 1.00 93.44 209 ILE A N 1
ATOM 1694 C CA . ILE A 1 209 ? -22.863 5.883 7.977 1.00 93.44 209 ILE A CA 1
ATOM 1695 C C . ILE A 1 209 ? -22.462 6.763 9.168 1.00 93.44 209 ILE A C 1
ATOM 1697 O O . ILE A 1 209 ? -21.390 6.516 9.733 1.00 93.44 209 ILE A O 1
ATOM 1701 N N . PRO A 1 210 ? -23.286 7.756 9.556 1.00 92.69 210 PRO A N 1
ATOM 1702 C CA . PRO A 1 210 ? -23.072 8.521 10.779 1.00 92.69 210 PRO A CA 1
ATOM 1703 C C . PRO A 1 210 ? -23.005 7.596 11.991 1.00 92.69 210 PRO A C 1
ATOM 1705 O O . PRO A 1 210 ? -23.873 6.745 12.182 1.00 92.69 210 PRO A O 1
ATOM 1708 N N . GLY A 1 211 ? -21.953 7.732 12.790 1.00 89.81 211 GLY A N 1
ATOM 1709 C CA . GLY A 1 211 ? -21.673 6.808 13.882 1.00 89.81 211 GLY A CA 1
ATOM 1710 C C . GLY A 1 211 ? -22.442 7.097 15.165 1.00 89.81 211 GLY A C 1
ATOM 1711 O O . GLY A 1 211 ? -22.659 6.164 15.920 1.00 89.81 211 GLY A O 1
ATOM 1712 N N . SER A 1 212 ? -22.902 8.330 15.409 1.00 86.94 212 SER A N 1
ATOM 1713 C CA . SER A 1 212 ? -23.542 8.708 16.682 1.00 86.94 212 SER A CA 1
ATOM 1714 C C . SER A 1 212 ? -24.765 7.852 17.025 1.00 86.94 212 SER A C 1
ATOM 1716 O O . SER A 1 212 ? -24.769 7.177 18.048 1.00 86.94 212 SER A O 1
ATOM 1718 N N . GLY A 1 213 ? -25.774 7.827 16.149 1.00 89.88 213 GLY A N 1
ATOM 1719 C CA . GLY A 1 213 ? -26.991 7.041 16.382 1.00 89.88 213 GLY A CA 1
ATOM 1720 C C . GLY A 1 213 ? -26.755 5.530 16.313 1.00 89.88 213 GLY A C 1
ATOM 1721 O O . GLY A 1 213 ? -27.442 4.765 16.982 1.00 89.88 213 GLY A O 1
ATOM 1722 N N . LEU A 1 214 ? -25.764 5.087 15.531 1.00 91.12 214 LEU A N 1
ATOM 1723 C CA . LEU A 1 214 ? -25.396 3.673 15.463 1.00 91.12 214 LEU A CA 1
ATOM 1724 C C . LEU A 1 214 ? -24.738 3.205 16.767 1.00 91.12 214 LEU A C 1
ATOM 1726 O O . LEU A 1 214 ? -25.099 2.155 17.291 1.00 91.12 214 LEU A O 1
ATOM 1730 N N . ASP A 1 215 ? -23.788 3.981 17.283 1.00 92.25 215 ASP A N 1
ATOM 1731 C CA . ASP A 1 215 ? -23.088 3.686 18.531 1.00 92.25 215 ASP A CA 1
ATOM 1732 C C . ASP A 1 215 ? -24.063 3.700 19.710 1.00 92.25 215 ASP A C 1
ATOM 1734 O O . ASP A 1 215 ? -24.007 2.795 20.537 1.00 92.25 215 ASP A O 1
ATOM 1738 N N . GLU A 1 216 ? -24.995 4.656 19.754 1.00 91.88 216 GLU A N 1
ATOM 1739 C CA . GLU A 1 216 ? -26.045 4.723 20.778 1.00 91.88 216 GLU A CA 1
ATOM 1740 C C . GLU A 1 216 ? -26.961 3.491 20.751 1.00 91.88 216 GLU A C 1
ATOM 1742 O O . GLU A 1 216 ? -27.151 2.841 21.780 1.00 91.88 216 GLU A O 1
ATOM 1747 N N . ALA A 1 217 ? -27.462 3.107 19.573 1.00 92.69 217 ALA A N 1
ATOM 1748 C CA . ALA A 1 217 ? -28.327 1.937 19.437 1.00 92.69 217 ALA A CA 1
ATOM 1749 C C . ALA A 1 217 ? -27.613 0.638 19.846 1.00 92.69 217 ALA A C 1
ATOM 1751 O O . ALA A 1 217 ? -28.187 -0.203 20.538 1.00 92.69 217 ALA A O 1
ATOM 1752 N N . ILE A 1 218 ? -26.347 0.466 19.450 1.00 92.12 218 ILE A N 1
ATOM 1753 C CA . ILE A 1 218 ? -25.574 -0.715 19.848 1.00 92.12 218 ILE A CA 1
ATOM 1754 C C . ILE A 1 218 ? -25.236 -0.680 21.340 1.00 92.12 218 ILE A C 1
ATOM 1756 O O . ILE A 1 218 ? -25.320 -1.719 21.993 1.00 92.12 218 ILE A O 1
ATOM 1760 N N . ALA A 1 219 ? -24.897 0.484 21.897 1.00 91.62 219 ALA A N 1
ATOM 1761 C CA . ALA A 1 219 ? -24.667 0.630 23.329 1.00 91.62 219 ALA A CA 1
ATOM 1762 C C . ALA A 1 219 ? -25.901 0.201 24.129 1.00 91.62 219 ALA A C 1
ATOM 1764 O O . ALA A 1 219 ? -25.763 -0.557 25.085 1.00 91.62 219 ALA A O 1
ATOM 1765 N N . GLN A 1 220 ? -27.100 0.602 23.701 1.00 92.81 220 GLN A N 1
ATOM 1766 C CA . GLN A 1 220 ? -28.340 0.194 24.351 1.00 92.81 220 GLN A CA 1
ATOM 1767 C C . GLN A 1 220 ? -28.534 -1.329 24.326 1.00 92.81 220 GLN A C 1
ATOM 1769 O O . GLN A 1 220 ? -28.762 -1.923 25.375 1.00 92.81 220 GLN A O 1
ATOM 1774 N N . VAL A 1 221 ? -28.365 -1.980 23.170 1.00 92.00 221 VAL A N 1
ATOM 1775 C CA . VAL A 1 221 ? -28.480 -3.449 23.056 1.00 92.00 221 VAL A CA 1
ATOM 1776 C C . VAL A 1 221 ? -27.464 -4.163 23.950 1.00 92.00 221 VAL A C 1
ATOM 1778 O O . VAL A 1 221 ? -27.788 -5.162 24.591 1.00 92.00 221 VAL A O 1
ATOM 1781 N N . VAL A 1 222 ? -26.228 -3.659 24.009 1.00 88.50 222 VAL A N 1
ATOM 1782 C CA . VAL A 1 222 ? -25.195 -4.216 24.890 1.00 88.50 222 VAL A CA 1
ATOM 1783 C C . VAL A 1 222 ? -25.606 -4.068 26.353 1.00 88.50 222 VAL A C 1
ATOM 1785 O O . VAL A 1 222 ? -25.526 -5.042 27.094 1.00 88.50 222 VAL A O 1
ATOM 1788 N N . LEU A 1 223 ? -26.080 -2.891 26.763 1.00 89.06 223 LEU A N 1
ATOM 1789 C CA . LEU A 1 223 ? -26.528 -2.639 28.134 1.00 89.06 223 LEU A CA 1
ATOM 1790 C C . LEU A 1 223 ? -27.733 -3.507 28.519 1.00 89.06 223 LEU A C 1
ATOM 1792 O O . LEU A 1 223 ? -27.757 -4.046 29.620 1.00 89.06 223 LEU A O 1
ATOM 1796 N N . GLU A 1 224 ? -28.693 -3.707 27.616 1.00 88.94 224 GLU A N 1
ATOM 1797 C CA . GLU A 1 224 ? -29.840 -4.600 27.835 1.00 88.94 224 GLU A CA 1
ATOM 1798 C C . GLU A 1 224 ? -29.416 -6.070 27.983 1.00 88.94 224 GLU A C 1
ATOM 1800 O O . GLU A 1 224 ? -29.999 -6.814 28.772 1.00 88.94 224 GLU A O 1
ATOM 1805 N N . ALA A 1 225 ? -28.370 -6.493 27.268 1.00 85.75 225 ALA A N 1
ATOM 1806 C CA . ALA A 1 225 ? -27.810 -7.837 27.394 1.00 85.75 225 ALA A CA 1
ATOM 1807 C C . ALA A 1 225 ? -27.000 -8.040 28.693 1.00 85.75 225 ALA A C 1
ATOM 1809 O O . ALA A 1 225 ? -26.795 -9.181 29.118 1.00 85.75 225 ALA A O 1
ATOM 1810 N N . MET A 1 226 ? -26.546 -6.959 29.339 1.00 83.88 226 MET A N 1
ATOM 1811 C CA . MET A 1 226 ? -25.778 -6.998 30.588 1.00 83.88 226 MET A CA 1
ATOM 1812 C C . MET A 1 226 ? -26.690 -7.178 31.809 1.00 83.88 226 MET A C 1
ATOM 1814 O O . MET A 1 226 ? -26.938 -6.261 32.589 1.00 83.88 226 MET A O 1
ATOM 1818 N N . THR A 1 227 ? -27.164 -8.406 32.010 1.00 85.19 227 THR A N 1
ATOM 1819 C CA . THR A 1 227 ? -27.861 -8.804 33.245 1.00 85.19 227 THR A CA 1
ATOM 1820 C C . THR A 1 227 ? -26.903 -8.854 34.449 1.00 85.19 227 THR A C 1
ATOM 1822 O O . THR A 1 227 ? -25.717 -9.145 34.260 1.00 85.19 227 THR A O 1
ATOM 1825 N N . PRO A 1 228 ? -27.381 -8.673 35.698 1.00 82.38 228 PRO A N 1
ATOM 1826 C CA . PRO A 1 228 ? -26.538 -8.780 36.896 1.00 82.38 228 PRO A CA 1
ATOM 1827 C C . PRO A 1 228 ? -25.755 -10.099 36.981 1.00 82.38 228 PRO A C 1
ATOM 1829 O O . PRO A 1 228 ? -24.547 -10.080 37.190 1.00 82.38 228 PRO A O 1
ATOM 1832 N N . ALA A 1 229 ? -26.403 -11.232 36.687 1.00 80.44 229 ALA A N 1
ATOM 1833 C CA . ALA A 1 229 ? -25.745 -12.540 36.660 1.00 80.44 229 ALA A CA 1
ATOM 1834 C C . ALA A 1 229 ? -24.645 -12.625 35.584 1.00 80.44 229 ALA A C 1
ATOM 1836 O O . ALA A 1 229 ? -23.575 -13.180 35.821 1.00 80.44 229 ALA A O 1
ATOM 1837 N N . SER A 1 230 ? -24.872 -12.042 34.400 1.00 80.62 230 SER A N 1
ATOM 1838 C CA . SER A 1 230 ? -23.836 -11.985 33.360 1.00 80.62 230 SER A CA 1
ATOM 1839 C C . SER A 1 230 ? -22.667 -11.072 33.741 1.00 80.62 230 SER A C 1
ATOM 1841 O O . SER A 1 230 ? -21.529 -11.358 33.371 1.00 80.62 230 SER A O 1
ATOM 1843 N N . LEU A 1 231 ? -22.930 -10.005 34.503 1.00 82.56 231 LEU A N 1
ATOM 1844 C CA . LEU A 1 231 ? -21.906 -9.081 34.977 1.00 82.56 231 LEU A CA 1
ATOM 1845 C C . LEU A 1 231 ? -21.028 -9.731 36.050 1.00 82.56 231 LEU A C 1
ATOM 1847 O O . LEU A 1 231 ? -19.810 -9.605 35.975 1.00 82.56 231 LEU A O 1
ATOM 1851 N N . GLU A 1 232 ? -21.622 -10.453 36.999 1.00 83.56 232 GLU A N 1
ATOM 1852 C CA . GLU A 1 232 ? -20.889 -11.199 38.030 1.00 83.56 232 GLU A CA 1
ATOM 1853 C C . GLU A 1 232 ? -19.938 -12.228 37.406 1.00 83.56 232 GLU A C 1
ATOM 1855 O O . GLU A 1 232 ? -18.742 -12.210 37.692 1.00 83.56 232 GLU A O 1
ATOM 1860 N N . ILE A 1 233 ? -20.430 -13.043 36.464 1.00 85.12 233 ILE A N 1
ATOM 1861 C CA . ILE A 1 233 ? -19.599 -14.017 35.738 1.00 85.12 233 ILE A CA 1
ATOM 1862 C C . ILE A 1 233 ? -18.493 -13.307 34.944 1.00 85.12 233 ILE A C 1
ATOM 1864 O O . ILE A 1 233 ? -17.340 -13.737 34.949 1.00 85.12 233 ILE A O 1
ATOM 1868 N N . ALA A 1 234 ? -18.818 -12.213 34.249 1.00 84.56 234 ALA A N 1
ATOM 1869 C CA . ALA A 1 234 ? -17.828 -11.461 33.483 1.00 84.56 234 ALA A CA 1
ATOM 1870 C C . ALA A 1 234 ? -16.732 -10.864 34.383 1.00 84.56 234 ALA A C 1
ATOM 1872 O O . ALA A 1 234 ? -15.564 -10.859 33.986 1.00 84.56 234 ALA A O 1
ATOM 1873 N N . LEU A 1 235 ? -17.089 -10.388 35.580 1.00 89.44 235 LEU A N 1
ATOM 1874 C CA . LEU A 1 235 ? -16.149 -9.869 36.574 1.00 89.44 235 LEU A CA 1
ATOM 1875 C C . LEU A 1 235 ? -15.240 -10.974 37.116 1.00 89.44 235 LEU A C 1
ATOM 1877 O O . LEU A 1 235 ? -14.027 -10.784 37.136 1.00 89.44 235 LEU A O 1
ATOM 1881 N N . GLU A 1 236 ? -15.789 -12.137 37.462 1.00 89.81 236 GLU A N 1
ATOM 1882 C CA . GLU A 1 236 ? -15.004 -13.280 37.940 1.00 89.81 236 GLU A CA 1
ATOM 1883 C C . GLU A 1 236 ? -13.992 -13.748 36.880 1.00 89.81 236 GLU A C 1
ATOM 1885 O O . GLU A 1 236 ? -12.791 -13.855 37.144 1.00 89.81 236 GLU A O 1
ATOM 1890 N N . VAL A 1 237 ? -14.444 -13.920 35.631 1.00 90.25 237 VAL A N 1
ATOM 1891 C CA . VAL A 1 237 ? -13.566 -14.264 34.500 1.00 90.25 237 VAL A CA 1
ATOM 1892 C C . VAL A 1 237 ? -12.501 -13.185 34.285 1.00 90.25 237 VAL A C 1
ATOM 1894 O O . VAL A 1 237 ? -11.338 -13.492 34.004 1.00 90.25 237 VAL A O 1
ATOM 1897 N N . PHE A 1 238 ? -12.866 -11.908 34.406 1.00 89.62 238 PHE A N 1
ATOM 1898 C CA . PHE A 1 238 ? -11.923 -10.804 34.264 1.00 89.62 238 PHE A CA 1
ATOM 1899 C C . PHE A 1 238 ? -10.843 -10.824 35.353 1.00 89.62 238 PHE A C 1
ATOM 1901 O O . PHE A 1 238 ? -9.658 -10.648 35.042 1.00 89.62 238 PHE A O 1
ATOM 1908 N N . GLU A 1 239 ? -11.220 -11.065 36.607 1.00 92.50 239 GLU A N 1
ATOM 1909 C CA . GLU A 1 239 ? -10.287 -11.199 37.726 1.00 92.50 239 GLU A CA 1
ATOM 1910 C C . GLU A 1 239 ? -9.342 -12.386 37.531 1.00 92.50 239 GLU A C 1
ATOM 1912 O O . GLU A 1 239 ? -8.124 -12.229 37.673 1.00 92.50 239 GLU A O 1
ATOM 1917 N N . GLU A 1 240 ? -9.858 -13.534 37.088 1.00 92.06 240 GLU A N 1
ATOM 1918 C CA . GLU A 1 240 ? -9.041 -14.710 36.791 1.00 92.06 240 GLU A CA 1
ATOM 1919 C C . GLU A 1 240 ? -8.028 -14.429 35.667 1.00 92.06 240 GLU A C 1
ATOM 1921 O O . GLU A 1 240 ? -6.828 -14.707 35.795 1.00 92.06 240 GLU A O 1
ATOM 1926 N N . LEU A 1 241 ? -8.474 -13.824 34.562 1.00 90.69 241 LEU A N 1
ATOM 1927 C CA . LEU A 1 241 ? -7.594 -13.442 33.455 1.00 90.69 241 LEU A CA 1
ATOM 1928 C C . LEU A 1 241 ? -6.521 -12.445 33.904 1.00 90.69 241 LEU A C 1
ATOM 1930 O O . LEU A 1 241 ? -5.364 -12.534 33.473 1.00 90.69 241 LEU A O 1
ATOM 1934 N N . ARG A 1 242 ? -6.873 -11.502 34.784 1.00 90.00 242 ARG A N 1
ATOM 1935 C CA . ARG A 1 242 ? -5.935 -10.530 35.352 1.00 90.00 242 ARG A CA 1
ATOM 1936 C C . ARG A 1 242 ? -4.901 -11.215 36.246 1.00 90.00 242 ARG A C 1
ATOM 1938 O O . ARG A 1 242 ? -3.710 -10.906 36.121 1.00 90.00 242 ARG A O 1
ATOM 1945 N N . ALA A 1 243 ? -5.319 -12.162 37.082 1.00 91.25 243 ALA A N 1
ATOM 1946 C CA . ALA A 1 243 ? -4.432 -12.957 37.927 1.00 91.25 243 ALA A CA 1
ATOM 1947 C C . ALA A 1 243 ? -3.445 -13.776 37.078 1.00 91.25 243 ALA A C 1
ATOM 1949 O O . ALA A 1 243 ? -2.230 -13.603 37.212 1.00 91.25 243 ALA A O 1
ATOM 1950 N N . ARG A 1 244 ? -3.947 -14.548 36.102 1.00 88.62 244 ARG A N 1
ATOM 1951 C CA . ARG A 1 244 ? -3.121 -15.327 35.157 1.00 88.62 244 ARG A CA 1
ATOM 1952 C C . ARG A 1 244 ? -2.117 -14.446 34.411 1.00 88.62 244 ARG A C 1
ATOM 1954 O O . ARG A 1 244 ? -0.941 -14.788 34.287 1.00 88.62 244 ARG A O 1
ATOM 1961 N N . LYS A 1 245 ? -2.543 -13.272 33.932 1.00 88.56 245 LYS A N 1
ATOM 1962 C CA . LYS A 1 245 ? -1.652 -12.318 33.247 1.00 88.56 245 LYS A CA 1
ATOM 1963 C C . LYS A 1 245 ? -0.553 -11.795 34.170 1.00 88.56 245 LYS A C 1
ATOM 1965 O O . LYS A 1 245 ? 0.589 -11.643 33.733 1.00 88.56 245 LYS A O 1
ATOM 1970 N N . THR A 1 246 ? -0.889 -11.516 35.426 1.00 91.31 246 THR A N 1
ATOM 1971 C CA . THR A 1 246 ? 0.063 -11.034 36.435 1.00 91.31 246 THR A CA 1
ATOM 1972 C C . THR A 1 246 ? 1.113 -12.097 36.734 1.00 91.31 246 THR A C 1
ATOM 1974 O O . THR A 1 246 ? 2.307 -11.797 36.734 1.00 91.31 246 THR A O 1
ATOM 1977 N N . GLU A 1 247 ? 0.695 -13.352 36.880 1.00 90.62 247 GLU A N 1
ATOM 1978 C CA . GLU A 1 247 ? 1.597 -14.479 37.098 1.00 90.62 247 GLU A CA 1
ATOM 1979 C C . GLU A 1 247 ? 2.549 -14.703 35.915 1.00 90.62 247 GLU A C 1
ATOM 1981 O O . GLU A 1 247 ? 3.768 -14.767 36.100 1.00 90.62 247 GLU A O 1
ATOM 1986 N N . VAL A 1 248 ? 2.024 -14.728 34.686 1.00 89.88 248 VAL A N 1
ATOM 1987 C CA . VAL A 1 248 ? 2.843 -14.845 33.468 1.00 89.88 248 VAL A CA 1
ATOM 1988 C C . VAL A 1 248 ? 3.839 -13.688 33.359 1.00 89.88 248 VAL A C 1
ATOM 1990 O O . VAL A 1 248 ? 4.999 -13.901 33.002 1.00 89.88 248 VAL A O 1
ATOM 1993 N N . ASN A 1 249 ? 3.423 -12.460 33.680 1.00 88.25 249 ASN A N 1
ATOM 1994 C CA . ASN A 1 249 ? 4.317 -11.302 33.677 1.00 88.25 249 ASN A CA 1
ATOM 1995 C C . ASN A 1 249 ? 5.417 -11.421 34.738 1.00 88.25 249 ASN A C 1
ATOM 1997 O O . ASN A 1 249 ? 6.572 -11.128 34.431 1.00 88.25 249 ASN A O 1
ATOM 2001 N N . ARG A 1 250 ? 5.093 -11.897 35.947 1.00 90.75 250 ARG A N 1
ATOM 2002 C CA . ARG A 1 250 ? 6.078 -12.159 37.007 1.00 90.75 250 ARG A CA 1
ATOM 2003 C C . ARG A 1 250 ? 7.129 -13.169 36.546 1.00 90.75 250 ARG A C 1
ATOM 2005 O O . ARG A 1 250 ? 8.323 -12.907 36.669 1.00 90.75 250 ARG A O 1
ATOM 2012 N N . LEU A 1 251 ? 6.698 -14.289 35.962 1.00 90.56 251 LEU A N 1
ATOM 2013 C CA . LEU A 1 251 ? 7.605 -15.318 35.440 1.00 90.56 251 LEU A CA 1
ATOM 2014 C C . LEU A 1 251 ? 8.484 -14.786 34.298 1.00 90.56 251 LEU A C 1
ATOM 2016 O O . LEU A 1 251 ? 9.685 -15.055 34.271 1.00 90.56 251 LEU A O 1
ATOM 2020 N N . ARG A 1 252 ? 7.916 -13.985 33.386 1.00 86.00 252 ARG A N 1
ATOM 2021 C CA . ARG A 1 252 ? 8.676 -13.318 32.314 1.00 86.00 252 ARG A CA 1
ATOM 2022 C C . ARG A 1 252 ? 9.730 -12.357 32.861 1.00 86.00 252 ARG A C 1
ATOM 2024 O O . ARG A 1 252 ? 10.853 -12.369 32.368 1.00 86.00 252 ARG A O 1
ATOM 2031 N N . LEU A 1 253 ? 9.396 -11.546 33.867 1.00 89.75 253 LEU A N 1
ATOM 2032 C CA . LEU A 1 253 ? 10.350 -10.629 34.502 1.00 89.75 253 LEU A CA 1
ATOM 2033 C C . LEU A 1 253 ? 11.507 -11.396 35.155 1.00 89.75 253 LEU A C 1
ATOM 2035 O O . LEU A 1 253 ? 12.663 -11.060 34.912 1.00 89.75 253 LEU A O 1
ATOM 2039 N N . ALA A 1 254 ? 11.213 -12.480 35.877 1.00 89.12 254 ALA A N 1
ATOM 2040 C CA . ALA A 1 254 ? 12.236 -13.331 36.485 1.00 89.12 254 ALA A CA 1
ATOM 2041 C C . ALA A 1 254 ? 13.151 -14.012 35.446 1.00 89.12 254 ALA A C 1
ATOM 2043 O O . ALA A 1 254 ? 14.342 -14.193 35.687 1.00 89.12 254 ALA A O 1
ATOM 2044 N N . GLN A 1 255 ? 12.627 -14.395 34.274 1.00 87.56 255 GLN A N 1
ATOM 2045 C CA . GLN A 1 255 ? 13.449 -14.911 33.169 1.00 87.56 255 GLN A CA 1
ATOM 2046 C C . GLN A 1 255 ? 14.381 -13.842 32.588 1.00 87.56 255 GLN A C 1
ATOM 2048 O O . GLN A 1 255 ? 15.545 -14.127 32.330 1.00 87.56 255 GLN A O 1
ATOM 2053 N N . VAL A 1 256 ? 13.887 -12.615 32.399 1.00 89.06 256 VAL A N 1
ATOM 2054 C CA . VAL A 1 256 ? 14.713 -11.497 31.918 1.00 89.06 256 VAL A CA 1
ATOM 2055 C C . VAL A 1 256 ? 15.813 -11.159 32.920 1.00 89.06 256 VAL A C 1
ATOM 2057 O O . VAL A 1 256 ? 16.928 -10.870 32.504 1.00 89.06 256 VAL A O 1
ATOM 2060 N N . GLN A 1 257 ? 15.509 -11.198 34.217 1.00 87.31 257 GLN A N 1
ATOM 2061 C CA . GLN A 1 257 ? 16.481 -10.898 35.261 1.00 87.31 257 GLN A CA 1
ATOM 2062 C C . GLN A 1 257 ? 17.593 -11.949 35.330 1.00 87.31 257 GLN A C 1
ATOM 2064 O O . GLN A 1 257 ? 18.756 -11.576 35.243 1.00 87.31 257 GLN A O 1
ATOM 2069 N N . ARG A 1 258 ? 17.247 -13.244 35.316 1.00 87.12 258 ARG A N 1
ATOM 2070 C CA . ARG A 1 258 ? 18.243 -14.325 35.211 1.00 87.12 258 ARG A CA 1
ATOM 2071 C C . ARG A 1 258 ? 19.134 -14.190 33.978 1.00 87.12 258 ARG A C 1
ATOM 2073 O O . ARG A 1 258 ? 20.346 -14.276 34.089 1.00 87.12 258 ARG A O 1
ATOM 2080 N N . ALA A 1 259 ? 18.550 -13.901 32.815 1.00 85.56 259 ALA A N 1
ATOM 2081 C CA . ALA A 1 259 ? 19.325 -13.714 31.589 1.00 85.56 259 ALA A CA 1
ATOM 2082 C C . ALA A 1 259 ? 20.260 -12.486 31.636 1.00 85.56 259 ALA A C 1
ATOM 2084 O O . ALA A 1 259 ? 21.261 -12.462 30.925 1.00 85.56 259 ALA A O 1
ATOM 2085 N N . ARG A 1 260 ? 19.937 -11.453 32.432 1.00 84.25 260 ARG A N 1
ATOM 2086 C CA . ARG A 1 260 ? 20.835 -10.308 32.670 1.00 84.25 260 ARG A CA 1
ATOM 2087 C C . ARG A 1 260 ? 21.987 -10.694 33.589 1.00 84.25 260 ARG A C 1
ATOM 2089 O O . ARG A 1 260 ? 23.125 -10.433 33.233 1.00 84.25 260 ARG A O 1
ATOM 2096 N N . GLU A 1 261 ? 21.686 -11.356 34.702 1.00 86.62 261 GLU A N 1
ATOM 2097 C CA . GLU A 1 261 ? 22.686 -11.843 35.661 1.00 86.62 261 GLU A CA 1
ATOM 2098 C C . GLU A 1 261 ? 23.676 -12.810 34.985 1.00 86.62 261 GLU A C 1
ATOM 2100 O O . GLU A 1 261 ? 24.884 -12.659 35.128 1.00 86.62 261 GLU A O 1
ATOM 2105 N N . GLU A 1 262 ? 23.189 -13.747 34.163 1.00 85.44 262 GLU A N 1
ATOM 2106 C CA . GLU A 1 262 ? 24.032 -14.654 33.367 1.00 85.44 262 GLU A CA 1
ATOM 2107 C C . GLU A 1 262 ? 24.917 -13.913 32.351 1.00 85.44 262 GLU A C 1
ATOM 2109 O O . GLU A 1 262 ? 26.055 -14.314 32.119 1.00 85.44 262 GLU A O 1
ATOM 2114 N N . ALA A 1 263 ? 24.417 -12.835 31.739 1.00 82.56 263 ALA A N 1
ATOM 2115 C CA . ALA A 1 263 ? 25.191 -12.032 30.793 1.00 82.56 263 ALA A CA 1
ATOM 2116 C C . ALA A 1 263 ? 26.257 -11.167 31.485 1.00 82.56 263 ALA A C 1
ATOM 2118 O O . ALA A 1 263 ? 27.331 -10.977 30.922 1.00 82.56 263 ALA A O 1
ATOM 2119 N N . GLU A 1 264 ? 25.969 -10.659 32.686 1.00 82.31 264 GLU A N 1
ATOM 2120 C CA . GLU A 1 264 ? 26.919 -9.910 33.519 1.00 82.31 264 GLU A CA 1
ATOM 2121 C C . GLU A 1 264 ? 28.029 -10.817 34.070 1.00 82.31 264 GLU A C 1
ATOM 2123 O O . GLU A 1 264 ? 29.183 -10.408 34.103 1.00 82.31 264 GLU A O 1
ATOM 2128 N N . LEU A 1 265 ? 27.713 -12.067 34.432 1.00 82.44 265 LEU A N 1
ATOM 2129 C CA . LEU A 1 265 ? 28.695 -13.062 34.891 1.00 82.44 265 LEU A CA 1
ATOM 2130 C C . LEU A 1 265 ? 29.596 -13.620 33.772 1.00 82.44 265 LEU A C 1
ATOM 2132 O O . LEU A 1 265 ? 30.603 -14.260 34.065 1.00 82.44 265 LEU A O 1
ATOM 2136 N N . ALA A 1 266 ? 29.224 -13.426 32.503 1.00 71.00 266 ALA A N 1
ATOM 2137 C CA . ALA A 1 266 ? 29.978 -13.885 31.334 1.00 71.00 266 ALA A CA 1
ATOM 2138 C C . ALA A 1 266 ? 30.926 -12.816 30.741 1.00 71.00 266 ALA A C 1
ATOM 2140 O O . ALA A 1 266 ? 31.532 -13.068 29.695 1.00 71.00 266 ALA A O 1
ATOM 2141 N N . GLN A 1 267 ? 31.026 -11.639 31.373 1.00 50.72 267 GLN A N 1
ATOM 2142 C CA . GLN A 1 267 ? 31.994 -10.573 31.069 1.00 50.72 267 GLN A CA 1
ATOM 2143 C C . GLN A 1 267 ? 33.213 -10.645 31.988 1.00 50.72 267 GLN A C 1
ATOM 2145 O O . GLN A 1 267 ? 34.313 -10.332 31.479 1.00 50.72 267 GLN A O 1
#

pLDDT: mean 86.6, std 11.52, range [39.03, 98.25]